Protein AF-A0A1H9ZW75-F1 (afdb_monomer_lite)

Sequence (229 aa):
MQEKAILYRRLIMRKKVENCYFLKGRDGLILEAILLGLLVGKMRGGKLKRLTPSVLRFSWIIFFAFALQIGISIMNFLGHPFFIQHRMMAYVVSYVLLFLSLFLNMDFKCMWFIMVGAIANFAAIMLNGGSMPVDLMVLENLGFENMLNSIQQGALPHYIPLEEAGAYTRYLGKSLSMPDIYPLKQIFSIGDLFISAGIFFLIQNMMIPSVYNRTSKIIRFDHKAKVFK

Structure (mmCIF, N/CA/C/O backbone):
data_AF-A0A1H9ZW75-F1
#
_entry.id   AF-A0A1H9ZW75-F1
#
loop_
_atom_site.group_PDB
_atom_site.id
_atom_site.type_symbol
_atom_site.label_atom_id
_atom_site.label_alt_id
_atom_site.label_comp_id
_atom_site.label_asym_id
_atom_site.label_entity_id
_atom_site.label_seq_id
_atom_site.pdbx_PDB_ins_code
_atom_site.Cartn_x
_atom_site.Cartn_y
_atom_site.Cartn_z
_atom_site.occupancy
_atom_site.B_iso_or_equiv
_atom_site.auth_seq_id
_atom_site.auth_comp_id
_atom_site.auth_asym_id
_atom_site.auth_atom_id
_atom_site.pdbx_PDB_model_num
ATOM 1 N N . MET A 1 1 ? 4.493 30.510 -31.481 1.00 52.91 1 MET A N 1
ATOM 2 C CA . MET A 1 1 ? 4.324 30.506 -30.003 1.00 52.91 1 MET A CA 1
ATOM 3 C C . MET A 1 1 ? 3.122 29.684 -29.524 1.00 52.91 1 MET A C 1
ATOM 5 O O . MET A 1 1 ? 3.266 28.985 -28.529 1.00 52.91 1 MET A O 1
ATOM 9 N N . GLN A 1 2 ? 1.977 29.697 -30.221 1.00 52.94 2 GLN A N 1
ATOM 10 C CA . GLN A 1 2 ? 0.789 28.912 -29.839 1.00 52.94 2 GLN A CA 1
ATOM 11 C C . GLN A 1 2 ? 1.005 27.385 -29.857 1.00 52.94 2 GLN A C 1
ATOM 13 O O . GLN A 1 2 ? 0.561 26.711 -28.934 1.00 52.94 2 GLN A O 1
ATOM 18 N N . GLU A 1 3 ? 1.759 26.833 -30.814 1.00 57.72 3 GLU A N 1
ATOM 19 C CA . GLU A 1 3 ? 2.057 25.387 -30.863 1.00 57.72 3 GLU A CA 1
ATOM 20 C C . GLU A 1 3 ? 2.825 24.872 -29.643 1.00 57.72 3 GLU A C 1
ATOM 22 O O . GLU A 1 3 ? 2.461 23.845 -29.074 1.00 57.72 3 GLU A O 1
ATOM 27 N N . LYS A 1 4 ? 3.843 25.609 -29.177 1.00 51.72 4 LYS A N 1
ATOM 28 C CA . LYS A 1 4 ? 4.585 25.239 -27.963 1.00 51.72 4 LYS A CA 1
ATOM 29 C C . LYS A 1 4 ? 3.692 25.301 -26.724 1.00 51.72 4 LYS A C 1
ATOM 31 O O . LYS A 1 4 ? 3.802 24.423 -25.881 1.00 51.72 4 LYS A O 1
ATOM 36 N N . ALA A 1 5 ? 2.768 26.260 -26.636 1.00 56.12 5 ALA A N 1
ATOM 37 C CA . ALA A 1 5 ? 1.808 26.357 -25.532 1.00 56.12 5 ALA A CA 1
ATOM 38 C C . ALA A 1 5 ? 0.748 25.236 -25.557 1.00 56.12 5 ALA A C 1
ATOM 40 O O . ALA A 1 5 ? 0.350 24.741 -24.501 1.00 56.12 5 ALA A O 1
ATOM 41 N N . ILE A 1 6 ? 0.326 24.793 -26.746 1.00 58.84 6 ILE A N 1
ATOM 42 C CA . ILE A 1 6 ? -0.575 23.645 -26.935 1.00 58.84 6 ILE A CA 1
ATOM 43 C C . ILE A 1 6 ? 0.146 22.336 -26.594 1.00 58.84 6 ILE A C 1
ATOM 45 O O . ILE A 1 6 ? -0.428 21.495 -25.903 1.00 58.84 6 ILE A O 1
ATOM 49 N N . LEU A 1 7 ? 1.408 22.179 -27.003 1.00 57.81 7 LEU A N 1
ATOM 50 C CA . LEU A 1 7 ? 2.251 21.040 -26.635 1.00 57.81 7 LEU A CA 1
ATOM 51 C C . LEU A 1 7 ? 2.495 21.001 -25.121 1.00 57.81 7 LEU A C 1
ATOM 53 O O . LEU A 1 7 ? 2.350 19.950 -24.505 1.00 57.81 7 LEU A O 1
ATOM 57 N N . TYR A 1 8 ? 2.765 22.152 -24.500 1.00 51.28 8 TYR A N 1
ATOM 58 C CA . TYR A 1 8 ? 2.934 22.265 -23.051 1.00 51.28 8 TYR A CA 1
ATOM 59 C C . TYR A 1 8 ? 1.632 21.952 -22.301 1.00 51.28 8 TYR A C 1
ATOM 61 O O . TYR A 1 8 ? 1.650 21.210 -21.324 1.00 51.28 8 TYR A O 1
ATOM 69 N N . ARG A 1 9 ? 0.474 22.425 -22.788 1.00 49.62 9 ARG A N 1
ATOM 70 C CA . ARG A 1 9 ? -0.840 22.040 -22.243 1.00 49.62 9 ARG A CA 1
ATOM 71 C C . ARG A 1 9 ? -1.142 20.555 -22.435 1.00 49.62 9 ARG A C 1
ATOM 73 O O . ARG A 1 9 ? -1.698 19.960 -21.520 1.00 49.62 9 ARG A O 1
ATOM 80 N N . ARG A 1 10 ? -0.758 19.940 -23.560 1.00 53.16 10 ARG A N 1
ATOM 81 C CA . ARG A 1 10 ? -0.886 18.485 -23.770 1.00 53.16 10 ARG A CA 1
ATOM 82 C C . ARG A 1 10 ? 0.034 17.691 -22.853 1.00 53.16 10 ARG A C 1
ATOM 84 O O . ARG A 1 10 ? -0.417 16.689 -22.324 1.00 53.16 10 ARG A O 1
ATOM 91 N N . LEU A 1 11 ? 1.265 18.143 -22.614 1.00 51.94 11 LEU A N 1
ATOM 92 C CA . LEU A 1 11 ? 2.203 17.521 -21.671 1.00 51.94 11 LEU A CA 1
ATOM 93 C C . LEU A 1 11 ? 1.724 17.653 -20.220 1.00 51.94 11 LEU A C 1
ATOM 95 O O . LEU A 1 11 ? 1.807 16.697 -19.456 1.00 51.94 11 LEU A O 1
ATOM 99 N N . ILE A 1 12 ? 1.159 18.806 -19.850 1.00 49.50 12 ILE A N 1
ATOM 100 C CA . ILE A 1 12 ? 0.562 19.025 -18.527 1.00 49.50 12 ILE A CA 1
ATOM 101 C C . ILE A 1 12 ? -0.721 18.201 -18.361 1.00 49.50 12 ILE A C 1
ATOM 103 O O . ILE A 1 12 ? -0.917 17.621 -17.301 1.00 49.50 12 ILE A O 1
ATOM 107 N N . MET A 1 13 ? -1.577 18.102 -19.385 1.00 43.47 13 MET A N 1
ATOM 108 C CA . MET A 1 13 ? -2.780 17.257 -19.357 1.00 43.47 13 MET A CA 1
ATOM 109 C C . MET A 1 13 ? -2.441 15.759 -19.386 1.00 43.47 13 MET A C 1
ATOM 111 O O . MET A 1 13 ? -3.092 15.007 -18.668 1.00 43.47 13 MET A O 1
ATOM 115 N N . ARG A 1 14 ? -1.390 15.331 -20.109 1.00 45.72 14 ARG A N 1
ATOM 116 C CA . ARG A 1 14 ? -0.812 13.976 -20.009 1.00 45.72 14 ARG A CA 1
ATOM 117 C C . ARG A 1 14 ? -0.379 13.691 -18.575 1.00 45.72 14 ARG A C 1
ATOM 119 O O . ARG A 1 14 ? -0.920 12.771 -17.983 1.00 45.72 14 ARG A O 1
ATOM 126 N N . LYS A 1 15 ? 0.420 14.572 -17.960 1.00 42.22 15 LYS A N 1
ATOM 127 C CA . LYS A 1 15 ? 0.797 14.473 -16.537 1.00 42.22 15 LYS A CA 1
ATOM 128 C C . LYS A 1 15 ? -0.402 14.462 -15.579 1.00 42.22 15 LYS A C 1
ATOM 130 O O . LYS A 1 15 ? -0.385 13.763 -14.571 1.00 42.22 15 LYS A O 1
ATOM 135 N N . LYS A 1 16 ? -1.465 15.222 -15.872 1.00 36.03 16 LYS A N 1
ATOM 136 C CA . LYS A 1 16 ? -2.670 15.303 -15.023 1.00 36.03 16 LYS A CA 1
ATOM 137 C C . LYS A 1 16 ? -3.552 14.055 -15.111 1.00 36.03 16 LYS A C 1
ATOM 139 O O . LYS A 1 16 ? -4.202 13.716 -14.128 1.00 36.03 16 LYS A O 1
ATOM 144 N N . VAL A 1 17 ? -3.573 13.386 -16.263 1.00 45.06 17 VAL A N 1
ATOM 145 C CA . VAL A 1 17 ? -4.288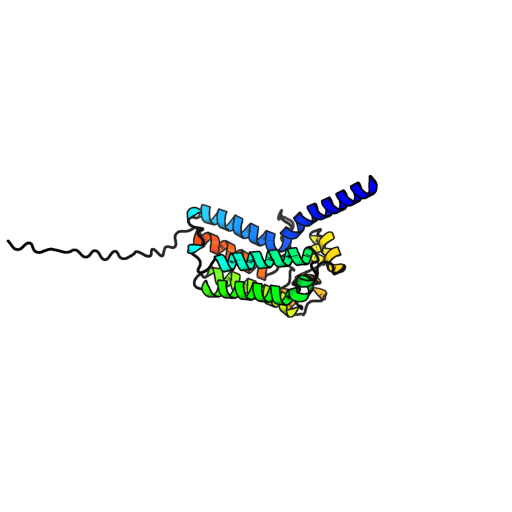 12.118 -16.473 1.00 45.06 17 VAL A CA 1
ATOM 146 C C . VAL A 1 17 ? -3.430 10.929 -16.013 1.00 45.06 17 VAL A C 1
ATOM 148 O O . VAL A 1 17 ? -3.959 10.008 -15.400 1.00 45.06 17 VAL A O 1
ATOM 151 N N . GLU A 1 18 ? -2.105 10.996 -16.170 1.00 46.00 18 GLU A N 1
ATOM 152 C CA . GLU A 1 18 ? -1.117 10.071 -15.584 1.00 46.00 18 GLU A CA 1
ATOM 153 C C . GLU A 1 18 ? -1.199 10.038 -14.045 1.00 46.00 18 GLU A C 1
ATOM 155 O O . GLU A 1 18 ? -1.140 8.962 -13.448 1.00 46.00 18 GLU A O 1
ATOM 160 N N . ASN A 1 19 ? -1.482 11.181 -13.403 1.00 40.50 19 ASN A N 1
ATOM 161 C CA . ASN A 1 19 ? -1.769 11.271 -11.963 1.00 40.50 19 ASN A CA 1
ATOM 162 C C . ASN A 1 19 ? -2.980 10.430 -11.508 1.00 40.50 19 ASN A C 1
ATOM 164 O O . ASN A 1 19 ? -3.081 10.109 -10.327 1.00 40.50 19 ASN A O 1
ATOM 168 N N . CYS A 1 20 ? -3.900 10.065 -12.409 1.00 37.78 20 CYS A N 1
ATOM 169 C CA . CYS A 1 20 ? -5.059 9.234 -12.070 1.00 37.78 20 CYS A CA 1
ATOM 170 C C . CYS A 1 20 ? -4.725 7.728 -12.080 1.00 37.78 20 CYS A C 1
ATOM 172 O O . CYS A 1 20 ? -5.382 6.942 -11.399 1.00 37.78 20 CYS A O 1
ATOM 174 N N . TYR A 1 21 ? -3.675 7.328 -12.805 1.00 46.34 21 TYR A N 1
ATOM 175 C CA . TYR A 1 21 ? -3.243 5.931 -12.932 1.00 46.34 21 TYR A CA 1
ATOM 176 C C . TYR A 1 21 ? -2.207 5.524 -11.885 1.00 46.34 21 TYR A C 1
ATOM 178 O O . TYR A 1 21 ? -2.185 4.370 -11.462 1.00 46.34 21 TYR A O 1
ATOM 186 N N . PHE A 1 22 ? -1.411 6.483 -11.403 1.00 40.78 22 PHE A N 1
ATOM 187 C CA . PHE A 1 22 ? -0.447 6.271 -10.321 1.00 40.78 22 PHE A CA 1
ATOM 188 C C . PHE A 1 22 ? -1.105 5.745 -9.029 1.00 40.78 22 PHE A C 1
ATOM 190 O O . PHE A 1 22 ? -0.483 5.005 -8.279 1.00 40.78 22 PHE A 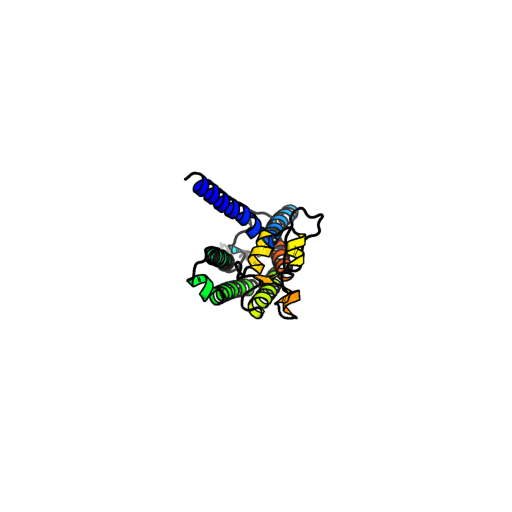O 1
ATOM 197 N N . LEU A 1 23 ? -2.395 6.037 -8.823 1.00 44.88 23 LEU A N 1
ATOM 198 C CA . LEU A 1 23 ? -3.173 5.630 -7.647 1.00 44.88 23 LEU A CA 1
ATOM 199 C C . LEU A 1 23 ? -3.833 4.239 -7.756 1.00 44.88 23 LEU A C 1
ATOM 201 O O . LEU A 1 23 ? -4.515 3.824 -6.821 1.00 44.88 23 LEU A O 1
ATOM 205 N N . LYS A 1 24 ? -3.699 3.515 -8.879 1.00 54.22 24 LYS A N 1
ATOM 206 C CA . LYS A 1 24 ? -4.640 2.425 -9.227 1.00 54.22 24 LYS A CA 1
ATOM 207 C C . LYS A 1 24 ? -4.086 0.994 -9.209 1.00 54.22 24 LYS A C 1
ATOM 209 O O . LYS A 1 24 ? -4.745 0.072 -9.675 1.00 54.22 24 LYS A O 1
ATOM 214 N N . GLY A 1 25 ? -2.886 0.799 -8.665 1.00 58.38 25 GLY A N 1
ATOM 215 C CA . GLY A 1 25 ? -2.337 -0.535 -8.388 1.00 58.38 25 GLY A CA 1
ATOM 216 C C . GLY A 1 25 ? -2.530 -0.938 -6.924 1.00 58.38 25 GLY A C 1
ATOM 217 O O . GLY A 1 25 ? -3.592 -1.391 -6.517 1.00 58.38 25 GLY A O 1
ATOM 218 N N . ARG A 1 26 ? -1.487 -0.715 -6.114 1.00 62.84 26 ARG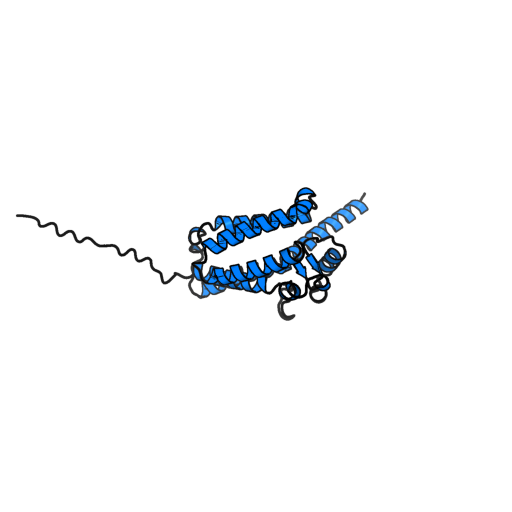 A N 1
ATOM 219 C CA . ARG A 1 26 ? -1.468 -1.005 -4.666 1.00 62.84 26 ARG A CA 1
ATOM 220 C C . ARG A 1 26 ? -2.372 -0.060 -3.866 1.00 62.84 26 ARG A C 1
ATOM 222 O O . ARG A 1 26 ? -3.053 -0.484 -2.936 1.00 62.84 26 ARG A O 1
ATOM 229 N N . ASP A 1 27 ? -2.367 1.220 -4.224 1.00 71.62 27 ASP A N 1
ATOM 230 C CA . ASP A 1 27 ? -3.008 2.260 -3.417 1.00 71.62 27 ASP A CA 1
ATOM 231 C C . ASP A 1 27 ? -4.540 2.173 -3.489 1.00 71.62 27 ASP A C 1
ATOM 233 O O . ASP A 1 27 ? -5.212 2.396 -2.484 1.00 71.62 27 ASP A O 1
ATOM 237 N N . GLY A 1 28 ? -5.086 1.745 -4.633 1.00 77.62 28 GLY A N 1
ATOM 238 C CA . GLY A 1 28 ? -6.516 1.487 -4.819 1.00 77.62 28 GLY A CA 1
ATOM 239 C C . GLY A 1 28 ? -7.053 0.427 -3.857 1.00 77.62 28 GLY A C 1
ATOM 240 O O . GLY A 1 28 ? -7.997 0.698 -3.116 1.00 77.62 28 GLY A O 1
ATOM 241 N N . LEU A 1 29 ? -6.395 -0.735 -3.779 1.00 84.06 29 LEU A N 1
ATOM 242 C CA . LEU A 1 29 ? -6.829 -1.841 -2.917 1.00 84.06 29 LEU A CA 1
ATOM 243 C C . LEU A 1 29 ? -6.789 -1.472 -1.425 1.00 84.06 29 LEU A C 1
ATOM 245 O O . LEU A 1 29 ? -7.700 -1.807 -0.665 1.00 84.06 29 LEU A O 1
ATOM 249 N N . ILE A 1 30 ? -5.757 -0.736 -1.002 1.00 86.25 30 ILE A N 1
ATOM 250 C CA . ILE A 1 30 ? -5.643 -0.253 0.379 1.00 86.25 30 ILE A CA 1
ATOM 251 C C . ILE A 1 30 ? -6.763 0.749 0.690 1.00 86.25 30 ILE A C 1
ATOM 253 O O . ILE A 1 30 ? -7.380 0.664 1.754 1.00 86.25 30 ILE A O 1
ATOM 257 N N . LEU A 1 31 ? -7.059 1.679 -0.223 1.00 86.69 31 LEU A N 1
ATOM 258 C CA . LEU A 1 31 ? -8.161 2.630 -0.060 1.00 86.69 31 LEU A CA 1
ATOM 259 C C . LEU A 1 31 ? -9.516 1.917 0.023 1.00 86.69 31 LEU A C 1
ATOM 261 O O . LEU A 1 31 ? -10.319 2.240 0.899 1.00 86.69 31 LEU A O 1
ATOM 265 N N . GLU A 1 32 ? -9.751 0.915 -0.825 1.00 88.25 32 GLU A N 1
ATOM 266 C CA . GLU A 1 32 ? -10.954 0.079 -0.774 1.00 88.25 32 GLU A CA 1
ATOM 267 C C . GLU A 1 32 ? -11.078 -0.640 0.572 1.00 88.25 32 GLU A C 1
ATOM 269 O O . GLU A 1 32 ? -12.129 -0.577 1.210 1.00 88.25 32 GLU A O 1
ATOM 274 N N . ALA A 1 33 ? -9.997 -1.247 1.065 1.00 89.81 33 ALA A N 1
ATOM 275 C CA . ALA A 1 33 ? -9.981 -1.893 2.372 1.00 89.81 33 ALA A CA 1
ATOM 276 C C . ALA A 1 33 ? -10.277 -0.917 3.519 1.00 89.81 33 ALA A C 1
ATOM 278 O O . ALA A 1 33 ? -10.990 -1.276 4.462 1.00 89.81 33 ALA A O 1
ATOM 279 N N . ILE A 1 34 ? -9.777 0.321 3.434 1.00 90.25 34 ILE A N 1
ATOM 280 C CA . ILE A 1 34 ? -10.083 1.371 4.409 1.00 90.25 34 ILE A CA 1
ATOM 281 C C . ILE A 1 34 ? -11.577 1.707 4.375 1.00 90.25 34 ILE A C 1
ATOM 283 O O . ILE A 1 34 ? -12.235 1.686 5.418 1.00 90.25 34 ILE A O 1
ATOM 287 N N . LEU A 1 35 ? -12.132 1.976 3.191 1.00 91.38 35 LEU A N 1
ATOM 288 C CA . LEU A 1 35 ? -13.541 2.340 3.021 1.00 91.38 35 LEU A CA 1
ATOM 289 C C . LEU A 1 35 ? -14.483 1.217 3.469 1.00 91.38 35 LEU A C 1
ATOM 291 O O . LEU A 1 35 ? -15.412 1.461 4.243 1.00 91.38 35 LEU A O 1
ATOM 295 N N . LEU A 1 36 ? -14.214 -0.020 3.046 1.00 92.12 36 LEU A N 1
ATOM 296 C CA . LEU A 1 36 ? -14.982 -1.196 3.448 1.00 92.12 36 LEU A CA 1
ATOM 297 C C . LEU A 1 36 ? -14.854 -1.455 4.951 1.00 92.12 36 LEU A C 1
ATOM 299 O O . LEU A 1 36 ? -15.850 -1.751 5.610 1.00 92.12 36 LEU A O 1
ATOM 303 N N . GLY A 1 37 ? -13.657 -1.295 5.518 1.00 90.56 37 GLY A N 1
ATOM 304 C CA . GLY A 1 37 ? -13.418 -1.458 6.950 1.00 90.56 37 GLY A CA 1
ATOM 305 C C . GLY A 1 37 ? -14.221 -0.458 7.778 1.00 90.56 37 GLY A C 1
ATOM 306 O O . GLY A 1 37 ? -14.830 -0.837 8.780 1.00 90.56 37 GLY A O 1
ATOM 307 N N . LEU A 1 38 ? -14.291 0.798 7.328 1.00 90.94 38 LEU A N 1
ATOM 308 C CA . LEU A 1 38 ? -15.104 1.843 7.953 1.00 90.94 38 LEU A CA 1
ATOM 309 C C . LEU A 1 38 ? -16.604 1.548 7.840 1.00 90.94 38 LEU A C 1
ATOM 311 O O . LEU A 1 38 ? -17.330 1.690 8.828 1.00 90.94 38 LEU A O 1
ATOM 315 N N . LEU A 1 39 ? -17.071 1.122 6.662 1.00 92.31 39 LEU A N 1
ATOM 316 C CA . LEU A 1 39 ? -18.477 0.797 6.416 1.00 92.31 39 LEU A CA 1
ATOM 317 C C . LEU A 1 39 ? -18.928 -0.376 7.293 1.00 92.31 39 LEU A C 1
ATOM 319 O O . LEU A 1 39 ? -19.870 -0.244 8.075 1.00 92.31 39 LEU A O 1
ATOM 323 N N . VAL A 1 40 ? -18.208 -1.497 7.223 1.00 91.62 40 VAL A N 1
ATOM 324 C CA . VAL A 1 40 ? -18.507 -2.708 7.996 1.00 91.62 40 VAL A CA 1
ATOM 325 C C . VAL A 1 40 ? -18.331 -2.449 9.492 1.00 91.62 40 VAL A C 1
ATOM 327 O O . VAL A 1 40 ? -19.171 -2.859 10.291 1.00 91.62 40 VAL A O 1
ATOM 330 N N . GLY A 1 41 ? -17.292 -1.712 9.892 1.00 88.19 41 GLY A N 1
ATOM 331 C CA . GLY A 1 41 ? -17.076 -1.315 11.282 1.00 88.19 41 GLY A CA 1
ATOM 332 C C . GLY A 1 41 ? -18.231 -0.482 11.838 1.00 88.19 41 GLY A C 1
ATOM 333 O O . GLY A 1 41 ? -18.662 -0.707 12.970 1.00 88.19 41 GLY A O 1
ATOM 334 N N . LYS A 1 42 ? -18.791 0.432 11.035 1.00 88.44 42 LYS A N 1
ATOM 335 C CA . LYS A 1 42 ? -19.977 1.220 11.401 1.00 88.44 42 LYS A CA 1
ATOM 336 C C . LYS A 1 42 ? -21.235 0.351 11.480 1.00 88.44 42 LYS A C 1
ATOM 338 O O . LYS A 1 42 ? -21.987 0.487 12.441 1.00 88.44 42 LYS A O 1
ATOM 343 N N . MET A 1 43 ? -21.438 -0.567 10.532 1.00 90.25 43 MET A N 1
ATOM 344 C CA . MET A 1 43 ? -22.557 -1.525 10.556 1.00 90.25 43 MET A CA 1
ATOM 345 C C . MET A 1 43 ? -22.512 -2.443 11.784 1.00 90.25 43 MET A C 1
ATOM 347 O O . MET A 1 43 ? -23.550 -2.767 12.349 1.00 90.25 43 MET A O 1
ATOM 351 N N . ARG A 1 44 ? -21.313 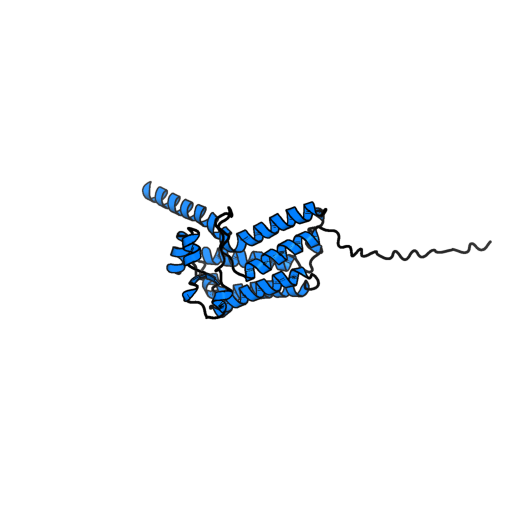-2.801 12.256 1.00 87.19 44 ARG A N 1
ATOM 352 C CA . ARG A 1 44 ? -21.091 -3.579 13.488 1.00 87.19 44 ARG A CA 1
ATOM 353 C C . ARG A 1 44 ? -21.241 -2.759 14.782 1.00 87.19 44 ARG A C 1
ATOM 355 O O . ARG A 1 44 ? -20.889 -3.242 15.854 1.00 87.19 44 ARG A O 1
ATOM 362 N N . GLY A 1 45 ? -21.727 -1.518 14.708 1.00 83.75 45 GLY A N 1
ATOM 363 C CA . GLY A 1 45 ? -21.930 -0.643 15.871 1.00 83.75 45 GLY A CA 1
ATOM 364 C C . GLY A 1 45 ? -20.662 0.063 16.372 1.00 83.75 45 GLY A C 1
ATOM 365 O O . GLY A 1 45 ? -20.640 0.606 17.481 1.00 83.75 45 GLY A O 1
ATOM 366 N N . GLY A 1 46 ? -19.590 0.065 15.578 1.00 84.94 46 GLY A N 1
ATOM 367 C CA . GLY A 1 46 ? -18.352 0.762 15.893 1.00 84.94 46 GLY A CA 1
ATOM 368 C C . GLY A 1 46 ? -18.475 2.288 15.795 1.00 84.94 46 GLY A C 1
ATOM 369 O O . GLY A 1 46 ? -19.290 2.828 15.046 1.00 84.94 46 GLY A O 1
ATOM 370 N N . LYS A 1 47 ? -17.649 3.016 16.557 1.00 84.31 47 LYS A N 1
ATOM 371 C CA . LYS A 1 47 ? -17.670 4.492 16.604 1.00 84.31 47 LYS A CA 1
ATOM 372 C C . LYS A 1 47 ? -16.411 5.073 15.963 1.00 84.31 47 LYS A C 1
ATOM 374 O O . LYS A 1 47 ? -15.314 4.781 16.426 1.00 84.31 47 LYS A O 1
ATOM 379 N N . LEU A 1 48 ? -16.560 5.985 14.993 1.00 81.19 48 LEU A N 1
ATOM 380 C CA . LEU A 1 48 ? -15.416 6.646 14.334 1.00 81.19 48 LEU A CA 1
ATOM 381 C C . LEU A 1 48 ? -14.524 7.414 15.320 1.00 81.19 48 LEU A C 1
ATOM 383 O O . LEU A 1 48 ? -13.313 7.448 15.149 1.00 81.19 48 LEU A O 1
ATOM 387 N N . LYS A 1 49 ? -15.101 7.961 16.399 1.00 80.31 49 LYS A N 1
ATOM 388 C CA . LYS A 1 49 ? -14.349 8.658 17.460 1.00 80.31 49 LYS A CA 1
ATOM 389 C C . LYS A 1 49 ? -13.276 7.785 18.135 1.00 80.31 49 LYS A C 1
ATOM 391 O O . LYS A 1 49 ? -12.424 8.327 18.824 1.00 80.31 49 LYS A O 1
ATOM 396 N N . ARG A 1 50 ? -13.329 6.456 17.969 1.00 79.19 50 ARG A N 1
ATOM 397 C CA . ARG A 1 50 ? -12.363 5.496 18.530 1.00 79.19 50 ARG A CA 1
ATOM 398 C C . ARG A 1 50 ? -11.204 5.159 17.601 1.00 79.19 50 ARG A C 1
ATOM 400 O O . ARG A 1 50 ? -10.273 4.490 18.035 1.00 79.19 50 ARG A O 1
ATOM 407 N N . LEU A 1 51 ? -11.225 5.641 16.358 1.00 77.06 51 LEU A N 1
ATOM 408 C CA . LEU A 1 51 ? -10.089 5.568 15.437 1.00 77.06 51 LEU A CA 1
ATOM 409 C C . LEU A 1 51 ? -9.013 6.575 15.858 1.00 77.06 51 LEU A C 1
ATOM 411 O O . LEU A 1 51 ? -8.650 7.485 15.119 1.00 77.06 51 LEU A O 1
ATOM 415 N N . THR A 1 52 ? -8.550 6.461 17.096 1.00 74.00 52 THR A N 1
ATOM 416 C CA . THR A 1 52 ? -7.511 7.318 17.642 1.00 74.00 52 THR A CA 1
ATOM 417 C C . THR A 1 52 ? -6.171 6.607 17.468 1.00 74.00 52 THR A C 1
ATOM 419 O O . THR A 1 52 ? -6.063 5.428 17.819 1.00 74.00 52 THR A O 1
ATOM 422 N N . PRO A 1 53 ? -5.126 7.300 16.977 1.00 65.81 53 PRO A N 1
ATOM 423 C CA . PRO A 1 53 ? -3.792 6.719 16.845 1.00 65.81 53 PRO A CA 1
ATOM 424 C C . PRO A 1 53 ? -3.267 6.116 18.156 1.00 65.81 53 PRO A C 1
ATOM 426 O O . PRO A 1 53 ? -2.559 5.116 18.122 1.00 65.81 53 PRO A O 1
ATOM 429 N N . SER A 1 54 ? -3.679 6.652 19.310 1.00 61.94 54 SER A N 1
ATOM 430 C CA . SER A 1 54 ? -3.254 6.220 20.650 1.00 61.94 54 SER A CA 1
ATOM 431 C C . SER A 1 54 ? -3.527 4.751 20.993 1.00 61.94 54 SER A C 1
ATOM 433 O O . SER A 1 54 ? -2.939 4.244 21.946 1.00 61.94 54 SER A O 1
ATOM 435 N N . VAL A 1 55 ? -4.394 4.059 20.246 1.00 70.62 55 VAL A N 1
ATOM 436 C CA . VAL A 1 55 ? -4.644 2.617 20.427 1.00 70.62 55 VAL A CA 1
ATOM 437 C C . VAL A 1 55 ? -3.444 1.778 19.974 1.00 70.62 55 VAL A C 1
ATOM 439 O O . VAL A 1 55 ? -3.173 0.724 20.547 1.00 70.62 55 VAL A O 1
ATOM 442 N N . LEU A 1 56 ? -2.716 2.249 18.962 1.00 74.50 56 LEU A N 1
ATOM 443 C CA . LEU A 1 56 ? -1.534 1.593 18.420 1.00 74.50 56 LEU A CA 1
ATOM 444 C C . LEU A 1 56 ? -0.273 2.213 19.021 1.00 74.50 56 LEU A C 1
ATOM 446 O O . LEU A 1 56 ? -0.116 3.437 19.060 1.00 74.50 56 LEU A O 1
ATOM 450 N N . ARG A 1 57 ? 0.659 1.369 19.463 1.00 74.50 57 ARG A N 1
ATOM 451 C CA . ARG A 1 57 ? 1.948 1.826 19.984 1.00 74.50 57 ARG A CA 1
ATOM 452 C C . ARG A 1 57 ? 2.742 2.457 18.846 1.00 74.50 57 ARG A C 1
ATOM 454 O O . ARG A 1 57 ? 2.981 1.812 17.829 1.00 74.50 57 ARG A O 1
ATOM 461 N N . PHE A 1 58 ? 3.156 3.711 19.028 1.00 77.38 58 PHE A N 1
ATOM 462 C CA . PHE A 1 58 ? 3.955 4.456 18.049 1.00 77.38 58 PHE A CA 1
ATOM 463 C C . PHE A 1 58 ? 3.350 4.492 16.634 1.00 77.38 58 PHE A C 1
ATOM 465 O O . PHE A 1 58 ? 4.074 4.437 15.644 1.00 77.38 58 PHE A O 1
ATOM 472 N N . SER A 1 59 ? 2.028 4.615 16.502 1.00 77.00 59 SER A N 1
ATOM 473 C CA . SER A 1 59 ? 1.356 4.669 15.189 1.00 77.00 59 SER A CA 1
ATOM 474 C C . SER A 1 59 ? 1.813 5.822 14.295 1.00 77.00 59 SER A C 1
ATOM 476 O O . SER A 1 59 ? 1.717 5.709 13.076 1.00 77.00 59 SER A O 1
ATOM 478 N N . TRP A 1 60 ? 2.383 6.890 14.859 1.00 80.31 60 TRP A N 1
ATOM 479 C CA . TRP A 1 60 ? 3.043 7.939 14.078 1.00 80.31 60 TRP A CA 1
ATOM 480 C C . TRP A 1 60 ? 4.203 7.401 13.224 1.00 80.31 60 TRP A C 1
ATOM 482 O O . TRP A 1 60 ? 4.414 7.914 12.132 1.00 80.31 60 TRP A O 1
ATOM 492 N N . ILE A 1 61 ? 4.893 6.333 13.653 1.00 82.50 61 ILE A N 1
ATOM 493 C CA . ILE A 1 61 ? 5.953 5.672 12.874 1.00 82.50 61 ILE A CA 1
ATOM 494 C C . ILE A 1 61 ? 5.365 4.971 11.646 1.00 82.50 61 ILE A C 1
ATOM 496 O O . ILE A 1 61 ? 5.971 5.034 10.582 1.00 82.50 61 ILE A O 1
ATOM 500 N N . ILE A 1 62 ? 4.174 4.361 11.749 1.00 81.69 62 ILE A N 1
ATOM 501 C CA . ILE A 1 62 ? 3.483 3.758 10.593 1.00 81.69 62 ILE A CA 1
ATOM 502 C C . ILE A 1 62 ? 3.190 4.842 9.558 1.00 81.69 62 ILE A C 1
ATOM 504 O O . ILE A 1 62 ? 3.590 4.720 8.401 1.00 81.69 62 ILE A O 1
ATOM 508 N N . PHE A 1 63 ? 2.532 5.927 9.978 1.00 83.00 63 PHE A N 1
ATOM 509 C CA . PHE A 1 63 ? 2.213 7.040 9.083 1.00 83.00 63 PHE A CA 1
ATOM 510 C C . PHE A 1 63 ? 3.472 7.669 8.489 1.00 83.00 63 PHE A C 1
ATOM 512 O O . PHE A 1 63 ? 3.496 7.974 7.301 1.00 83.00 63 PHE A O 1
ATOM 519 N N . PHE A 1 64 ? 4.532 7.802 9.287 1.00 84.12 64 PHE A N 1
ATOM 520 C CA . PHE A 1 64 ? 5.817 8.304 8.826 1.00 84.12 64 PHE A CA 1
ATOM 521 C C . PHE A 1 64 ? 6.460 7.372 7.793 1.00 84.12 64 PHE A C 1
ATOM 523 O O . PHE A 1 64 ? 6.882 7.848 6.747 1.00 84.12 64 PHE A O 1
ATOM 530 N N . ALA A 1 65 ? 6.473 6.055 8.017 1.00 83.19 65 ALA A N 1
ATOM 531 C CA . ALA A 1 65 ? 7.012 5.079 7.069 1.00 83.19 65 ALA A CA 1
ATOM 532 C C . ALA A 1 65 ? 6.257 5.101 5.729 1.00 83.19 65 ALA A C 1
ATOM 534 O O . ALA A 1 65 ? 6.883 5.087 4.668 1.00 83.19 65 ALA A O 1
ATOM 535 N N . PHE A 1 66 ? 4.924 5.205 5.763 1.00 81.00 66 PHE A N 1
ATOM 536 C CA . PHE A 1 66 ? 4.108 5.367 4.555 1.00 81.00 66 PHE A CA 1
ATOM 537 C C . PHE A 1 66 ? 4.362 6.705 3.852 1.00 81.00 66 PHE A C 1
ATOM 539 O O . PHE A 1 66 ? 4.543 6.726 2.636 1.00 81.00 66 PHE A O 1
ATOM 546 N N . ALA A 1 67 ? 4.423 7.812 4.596 1.00 82.88 67 ALA A N 1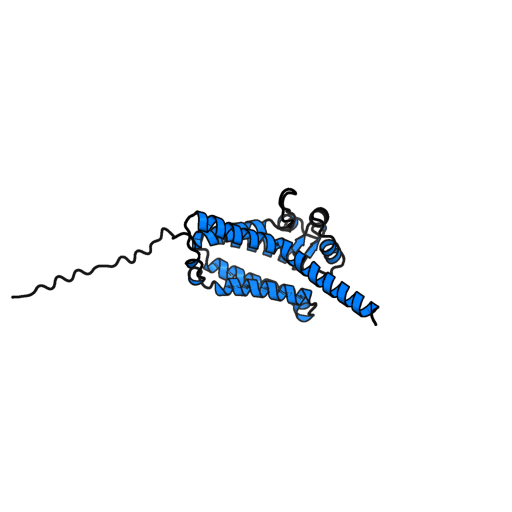
ATOM 547 C CA . ALA A 1 67 ? 4.743 9.123 4.037 1.00 82.88 67 ALA A CA 1
ATOM 548 C C . ALA A 1 67 ? 6.130 9.131 3.378 1.00 82.88 67 ALA A C 1
ATOM 550 O O . ALA A 1 67 ? 6.302 9.705 2.305 1.00 82.88 67 ALA A O 1
ATOM 551 N N . LEU A 1 68 ? 7.098 8.436 3.980 1.00 83.69 68 LEU A N 1
ATOM 552 C CA . LEU A 1 68 ? 8.444 8.260 3.447 1.00 83.69 68 LEU A CA 1
ATOM 553 C C . LEU A 1 68 ? 8.410 7.446 2.139 1.00 83.69 68 LEU A C 1
ATOM 555 O O . LEU A 1 68 ? 9.002 7.879 1.154 1.00 83.69 68 LEU A O 1
ATOM 559 N N . GLN A 1 69 ? 7.656 6.339 2.072 1.00 80.38 69 GLN A N 1
ATOM 560 C CA . GLN A 1 69 ? 7.472 5.568 0.827 1.00 80.38 69 GLN A CA 1
ATOM 561 C C . GLN A 1 69 ? 6.865 6.416 -0.300 1.00 80.38 69 GLN A C 1
ATOM 563 O O . GLN A 1 69 ? 7.388 6.419 -1.415 1.00 80.38 69 GLN A O 1
ATOM 568 N N . ILE A 1 70 ? 5.797 7.167 -0.010 1.00 77.81 70 ILE A N 1
ATOM 569 C CA . ILE A 1 70 ? 5.151 8.057 -0.987 1.00 77.81 70 ILE A CA 1
ATOM 570 C C . ILE A 1 70 ? 6.130 9.150 -1.431 1.00 77.81 70 ILE A C 1
ATOM 572 O O . ILE A 1 70 ? 6.282 9.393 -2.627 1.00 77.81 70 ILE A O 1
ATOM 576 N N . GLY A 1 71 ? 6.843 9.768 -0.486 1.00 79.38 71 GLY A N 1
ATOM 577 C CA . GLY A 1 71 ? 7.846 10.795 -0.759 1.00 79.38 71 GLY A CA 1
ATOM 578 C C . GLY A 1 71 ? 8.973 10.293 -1.662 1.00 79.38 71 GLY A C 1
ATOM 579 O O . GLY A 1 71 ? 9.283 10.942 -2.658 1.00 79.38 71 GLY A O 1
ATOM 580 N N . ILE A 1 72 ? 9.535 9.110 -1.380 1.00 76.75 72 ILE A N 1
ATOM 581 C CA . ILE A 1 72 ? 10.540 8.465 -2.242 1.00 76.75 72 ILE A CA 1
ATOM 582 C C . ILE A 1 72 ? 9.972 8.246 -3.644 1.00 76.75 72 ILE A C 1
ATOM 584 O O . ILE A 1 72 ? 10.630 8.577 -4.629 1.00 76.75 72 ILE A O 1
ATOM 588 N N . SER A 1 73 ? 8.752 7.714 -3.744 1.00 70.88 73 SER A N 1
ATOM 589 C CA . SER A 1 73 ? 8.145 7.414 -5.039 1.00 70.88 73 SER A CA 1
ATOM 590 C C . SER A 1 73 ? 7.903 8.676 -5.871 1.00 70.88 73 SER A C 1
ATOM 592 O O . SER A 1 73 ? 8.144 8.660 -7.077 1.00 70.88 73 SER A O 1
ATOM 594 N N . ILE A 1 74 ? 7.481 9.777 -5.240 1.00 74.12 74 ILE A N 1
ATOM 595 C CA . ILE A 1 74 ? 7.316 11.079 -5.900 1.00 74.12 74 ILE A CA 1
ATOM 596 C C . ILE A 1 74 ? 8.675 11.631 -6.341 1.00 74.12 74 ILE A C 1
ATOM 598 O O . ILE A 1 74 ? 8.815 12.057 -7.483 1.00 74.12 74 ILE A O 1
ATOM 602 N N . MET A 1 75 ? 9.691 11.603 -5.476 1.00 74.25 75 MET A N 1
ATOM 603 C CA . MET A 1 75 ? 11.019 12.138 -5.803 1.00 74.25 75 MET A CA 1
ATOM 604 C C . MET A 1 75 ? 11.716 11.352 -6.919 1.00 74.25 75 MET A C 1
ATOM 606 O O . MET A 1 75 ? 12.381 11.951 -7.767 1.00 74.25 75 MET A O 1
ATOM 610 N N . ASN A 1 76 ? 11.519 10.032 -6.964 1.00 69.25 76 ASN A N 1
ATOM 611 C CA . ASN A 1 76 ? 11.989 9.195 -8.066 1.00 69.25 76 ASN A CA 1
ATOM 612 C C . ASN A 1 76 ? 11.242 9.499 -9.367 1.00 69.25 76 ASN A C 1
ATOM 614 O O . ASN A 1 76 ? 11.878 9.619 -10.411 1.00 69.25 76 ASN A O 1
ATOM 618 N N . PHE A 1 77 ? 9.923 9.707 -9.310 1.00 66.81 77 PHE A N 1
ATOM 619 C CA . PHE A 1 77 ? 9.137 10.117 -10.475 1.00 66.81 77 PHE A CA 1
ATOM 620 C C . PHE A 1 77 ? 9.542 11.501 -11.009 1.00 66.81 77 PHE A C 1
ATOM 622 O O . PHE A 1 77 ? 9.582 11.720 -12.217 1.00 66.81 77 PHE A O 1
ATOM 629 N N . LEU A 1 78 ? 9.890 12.434 -10.119 1.00 73.31 78 LEU A N 1
ATOM 630 C CA . LEU A 1 78 ? 10.401 13.756 -10.492 1.00 73.31 78 LEU A CA 1
ATOM 631 C C . LEU A 1 78 ? 11.818 13.715 -11.088 1.00 73.31 78 LEU A C 1
ATOM 633 O O . LEU A 1 78 ? 12.312 14.750 -11.532 1.00 73.31 78 LEU A O 1
ATOM 637 N N . GLY A 1 79 ? 12.463 12.547 -11.127 1.00 69.19 79 GLY A N 1
ATOM 638 C CA . GLY A 1 79 ? 13.762 12.373 -11.766 1.00 69.19 79 GLY A CA 1
ATOM 639 C C . GLY A 1 79 ? 14.936 12.879 -10.927 1.00 69.19 79 GLY A C 1
ATOM 640 O O . GLY A 1 79 ? 15.993 13.170 -11.483 1.00 69.19 79 GLY A O 1
ATOM 641 N N . HIS A 1 80 ? 14.779 13.034 -9.606 1.00 73.94 80 HIS A N 1
ATOM 642 C CA . HIS A 1 80 ? 15.841 13.605 -8.781 1.00 73.94 80 HIS A CA 1
ATOM 643 C C . HIS A 1 80 ? 17.017 12.612 -8.637 1.00 73.94 80 HIS A C 1
ATOM 645 O O . HIS A 1 80 ? 16.857 11.562 -8.003 1.00 73.94 80 HIS A O 1
ATOM 651 N N . PRO A 1 81 ? 18.226 12.933 -9.140 1.00 73.94 81 PRO A N 1
ATOM 652 C CA . PRO A 1 81 ? 19.310 11.959 -9.316 1.00 73.94 81 PRO A CA 1
ATOM 653 C C . PRO A 1 81 ? 19.774 11.319 -7.999 1.00 73.94 81 PRO A C 1
ATOM 655 O O . PRO A 1 81 ? 20.019 10.116 -7.949 1.00 73.94 81 PRO A O 1
ATOM 658 N N . PHE A 1 82 ? 19.799 12.091 -6.906 1.00 77.25 82 PHE A N 1
ATOM 659 C CA . PHE A 1 82 ? 20.137 11.583 -5.570 1.00 77.25 82 PHE A CA 1
ATOM 660 C C . PHE A 1 82 ? 19.220 10.438 -5.102 1.00 77.25 82 PHE A C 1
ATOM 662 O O . PHE A 1 82 ? 19.705 9.442 -4.564 1.00 77.25 82 PHE A O 1
ATOM 669 N N . PHE A 1 83 ? 17.905 10.561 -5.325 1.00 71.69 83 PHE A N 1
ATOM 670 C CA . PHE A 1 83 ? 16.920 9.568 -4.885 1.00 71.69 83 PHE A CA 1
ATOM 671 C C . PHE A 1 83 ? 16.942 8.327 -5.769 1.00 71.69 83 PHE A C 1
ATOM 673 O O . PHE A 1 83 ? 16.809 7.222 -5.252 1.00 71.69 83 PHE A O 1
ATOM 680 N N . ILE A 1 84 ? 17.202 8.495 -7.068 1.00 70.81 84 ILE A N 1
ATOM 681 C CA . ILE A 1 84 ? 17.354 7.376 -8.001 1.00 70.81 84 ILE A CA 1
ATOM 682 C C . ILE A 1 84 ? 18.578 6.535 -7.621 1.00 70.81 84 ILE A C 1
ATOM 684 O O . ILE A 1 84 ? 18.477 5.309 -7.547 1.00 70.81 84 ILE A O 1
ATOM 688 N N . GLN A 1 85 ? 19.709 7.182 -7.318 1.00 78.31 85 GLN A N 1
ATOM 689 C CA . GLN A 1 85 ? 20.948 6.505 -6.928 1.00 78.31 85 GLN A CA 1
ATOM 690 C C . GLN A 1 85 ? 20.815 5.771 -5.583 1.00 78.31 85 GLN A C 1
ATOM 692 O O . GLN A 1 85 ? 21.272 4.639 -5.449 1.00 78.31 85 GLN A O 1
ATOM 697 N N . HIS A 1 86 ? 20.146 6.379 -4.598 1.00 81.00 86 HIS A N 1
ATOM 698 C CA . HIS A 1 86 ? 19.994 5.819 -3.247 1.00 81.00 86 HIS A CA 1
ATOM 699 C C . HIS A 1 86 ? 18.642 5.129 -3.021 1.00 81.00 86 HIS A C 1
ATOM 701 O O . HIS A 1 86 ? 18.273 4.846 -1.878 1.00 81.00 86 HIS A O 1
ATOM 707 N N . ARG A 1 87 ? 17.900 4.824 -4.095 1.00 77.19 87 ARG A N 1
ATOM 708 C CA . ARG A 1 87 ? 16.529 4.291 -4.024 1.00 77.19 87 ARG A CA 1
ATOM 709 C C . ARG A 1 87 ? 16.436 3.055 -3.136 1.00 77.19 87 ARG A C 1
ATOM 711 O O . ARG A 1 87 ? 15.535 2.955 -2.313 1.00 77.19 87 ARG A O 1
ATOM 718 N N . MET A 1 88 ? 17.401 2.146 -3.273 1.00 79.88 88 MET A N 1
ATOM 719 C CA . MET A 1 88 ? 17.450 0.885 -2.536 1.00 79.88 88 MET A CA 1
ATOM 720 C C . MET A 1 88 ? 17.580 1.125 -1.038 1.00 79.88 88 MET A C 1
ATOM 722 O O . MET A 1 88 ? 16.777 0.615 -0.262 1.00 79.88 88 MET A O 1
ATOM 726 N N . MET A 1 89 ? 18.540 1.959 -0.635 1.00 84.81 89 MET A N 1
ATOM 727 C CA . MET A 1 89 ? 18.742 2.306 0.771 1.00 84.81 89 MET A CA 1
ATOM 728 C C . MET A 1 89 ? 17.499 2.982 1.353 1.00 84.81 89 MET A C 1
ATOM 730 O O . MET A 1 89 ? 17.046 2.610 2.433 1.00 84.81 89 MET A O 1
ATOM 734 N N . ALA A 1 90 ? 16.900 3.917 0.612 1.00 82.50 90 ALA A N 1
ATOM 735 C CA . ALA A 1 90 ? 15.699 4.622 1.042 1.00 82.50 90 ALA A CA 1
ATOM 736 C C . ALA A 1 90 ? 14.503 3.666 1.230 1.00 82.50 90 ALA A C 1
ATOM 738 O O . ALA A 1 90 ? 13.812 3.726 2.252 1.00 82.50 90 ALA A O 1
ATOM 739 N N . TYR A 1 91 ? 14.299 2.727 0.298 1.00 82.12 91 TYR A N 1
ATOM 740 C CA . TYR A 1 91 ? 13.274 1.691 0.431 1.00 82.12 91 TYR A CA 1
ATOM 741 C C . TYR A 1 91 ? 13.536 0.774 1.624 1.00 82.12 91 TYR A C 1
ATOM 743 O O . TYR A 1 91 ? 12.619 0.571 2.420 1.00 82.12 91 TYR A O 1
ATOM 751 N N . VAL A 1 92 ? 14.761 0.270 1.800 1.00 87.38 92 VAL A N 1
ATOM 752 C CA . VAL A 1 92 ? 15.107 -0.590 2.943 1.00 87.38 92 VAL A CA 1
ATOM 753 C C . VAL A 1 92 ? 14.845 0.130 4.261 1.00 87.38 92 VAL A C 1
ATOM 755 O O . VAL A 1 92 ? 14.169 -0.427 5.120 1.00 87.38 92 VAL A O 1
ATOM 758 N N . VAL A 1 93 ? 15.277 1.385 4.407 1.00 88.56 93 VAL A N 1
ATOM 759 C CA . VAL A 1 93 ? 15.014 2.183 5.617 1.00 88.56 93 VAL A CA 1
ATOM 760 C C . VAL A 1 93 ? 13.512 2.328 5.866 1.00 88.56 93 VAL A C 1
ATOM 762 O O . VAL A 1 93 ? 13.052 2.127 6.991 1.00 88.56 93 VAL A O 1
ATOM 765 N N . SER A 1 94 ? 12.725 2.607 4.822 1.00 8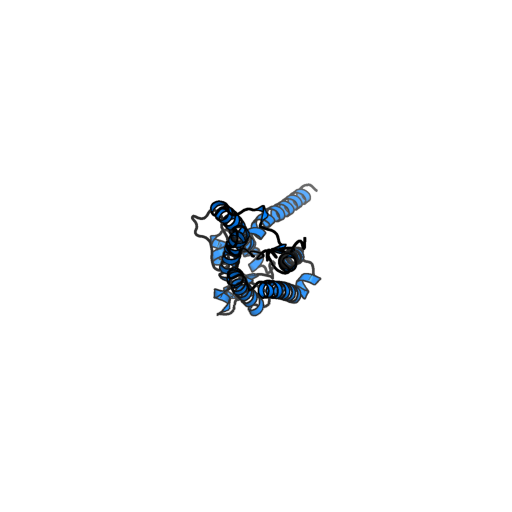6.88 94 SER A N 1
ATOM 766 C CA . SER A 1 94 ? 11.267 2.717 4.950 1.00 86.88 94 SER A CA 1
ATOM 767 C C . SER A 1 94 ? 10.614 1.405 5.407 1.00 86.88 94 SER A C 1
ATOM 769 O O . SER A 1 94 ? 9.711 1.423 6.244 1.00 86.88 94 SER A O 1
ATOM 771 N N . TYR A 1 95 ? 11.094 0.262 4.907 1.00 89.00 95 TYR A N 1
ATOM 772 C CA . TYR A 1 95 ? 10.597 -1.059 5.285 1.00 89.00 95 TYR A CA 1
ATOM 773 C C . TYR A 1 95 ? 11.048 -1.466 6.686 1.00 89.00 95 TYR A C 1
ATOM 775 O O . TYR A 1 95 ? 10.250 -2.030 7.423 1.00 89.00 95 TYR A O 1
ATOM 783 N N . VAL A 1 96 ? 12.272 -1.131 7.100 1.00 91.06 96 VAL A N 1
ATOM 784 C CA . VAL A 1 96 ? 12.749 -1.365 8.471 1.00 91.06 96 VAL A CA 1
ATOM 785 C C . VAL A 1 96 ? 11.895 -0.593 9.475 1.00 91.06 96 VAL A C 1
ATOM 787 O O . VAL A 1 96 ? 11.454 -1.171 10.466 1.00 91.06 96 VAL A O 1
ATOM 790 N N . LEU A 1 97 ? 11.592 0.682 9.203 1.00 89.56 97 LEU A N 1
ATOM 791 C CA . LEU A 1 97 ? 10.693 1.478 10.047 1.00 89.56 97 LEU A CA 1
ATOM 792 C C . LEU A 1 97 ? 9.281 0.882 10.098 1.00 89.56 97 LEU A C 1
ATOM 794 O O . LEU A 1 97 ? 8.686 0.793 11.175 1.00 89.56 97 LEU A O 1
ATOM 798 N N . LEU A 1 98 ? 8.762 0.437 8.950 1.00 89.50 98 LEU A N 1
ATOM 799 C CA . LEU A 1 98 ? 7.467 -0.233 8.868 1.00 89.50 98 LEU A CA 1
ATOM 800 C C . LEU A 1 98 ? 7.459 -1.529 9.692 1.00 89.50 98 LEU A C 1
ATOM 802 O O . LEU A 1 98 ? 6.579 -1.707 10.530 1.00 89.50 98 LEU A O 1
ATOM 806 N N . PHE A 1 99 ? 8.447 -2.406 9.508 1.00 92.19 99 PHE A N 1
ATOM 807 C CA . PHE A 1 99 ? 8.553 -3.674 10.227 1.00 92.19 99 PHE A CA 1
ATOM 808 C C . PHE A 1 99 ? 8.735 -3.476 11.724 1.00 92.19 99 PHE A C 1
ATOM 810 O O . PHE A 1 99 ? 8.072 -4.161 12.497 1.00 92.19 99 PHE A O 1
ATOM 817 N N . LEU A 1 100 ? 9.556 -2.512 12.145 1.00 91.31 100 LEU A N 1
ATOM 818 C CA . LEU A 1 100 ? 9.709 -2.176 13.556 1.00 91.31 100 LEU A CA 1
ATOM 819 C C . LEU A 1 100 ? 8.362 -1.766 14.161 1.00 91.31 100 LEU A C 1
ATOM 821 O O . LEU A 1 100 ? 7.975 -2.255 15.220 1.00 91.31 100 LEU A O 1
ATOM 825 N N . SER A 1 101 ? 7.609 -0.916 13.464 1.00 87.31 101 SER A N 1
ATOM 826 C CA . SER A 1 101 ? 6.302 -0.479 13.945 1.00 87.31 101 SER A CA 1
ATOM 827 C C . SER A 1 101 ? 5.269 -1.611 13.978 1.00 87.31 101 SER A C 1
ATOM 829 O O . SER A 1 101 ? 4.530 -1.740 14.955 1.00 87.31 101 SER A O 1
ATOM 831 N N . LEU A 1 102 ? 5.245 -2.477 12.961 1.00 89.06 102 LEU A N 1
ATOM 832 C CA . LEU A 1 102 ? 4.368 -3.650 12.930 1.00 89.06 102 LEU A CA 1
ATOM 833 C C . LEU A 1 102 ? 4.724 -4.656 14.031 1.00 89.06 102 LEU A C 1
ATOM 835 O O . LEU A 1 102 ? 3.828 -5.168 14.699 1.00 89.06 102 LEU A O 1
ATOM 839 N N . PHE A 1 103 ? 6.017 -4.893 14.267 1.00 89.94 103 PHE A N 1
ATOM 840 C CA . PHE A 1 103 ? 6.511 -5.789 15.311 1.00 89.94 103 PHE A CA 1
ATOM 841 C C . PHE A 1 103 ? 6.069 -5.328 16.706 1.00 89.94 103 PHE A C 1
ATOM 843 O O . PHE A 1 103 ? 5.538 -6.116 17.484 1.00 89.94 103 PHE A O 1
ATOM 850 N N . LEU A 1 104 ? 6.168 -4.024 16.989 1.00 88.06 104 LEU A N 1
ATOM 851 C CA . LEU A 1 104 ? 5.711 -3.431 18.253 1.00 88.06 104 LEU A CA 1
ATOM 852 C C . LEU A 1 104 ? 4.189 -3.521 18.476 1.00 88.06 104 LEU A C 1
ATOM 854 O O . LEU A 1 104 ? 3.725 -3.304 19.598 1.00 88.06 104 LEU A O 1
ATOM 858 N N . ASN A 1 105 ? 3.417 -3.825 17.428 1.00 87.19 105 ASN A N 1
ATOM 859 C CA . ASN A 1 105 ? 1.960 -3.946 17.460 1.00 87.19 105 ASN A CA 1
ATOM 860 C C . ASN A 1 105 ? 1.464 -5.385 17.189 1.00 87.19 105 ASN A C 1
ATOM 862 O O . ASN A 1 105 ? 0.267 -5.582 16.978 1.00 87.19 105 ASN A O 1
ATOM 866 N N . MET A 1 106 ? 2.336 -6.403 17.241 1.00 86.44 106 MET A N 1
ATOM 867 C CA . MET A 1 106 ? 1.958 -7.812 17.013 1.00 86.44 106 MET A CA 1
ATOM 868 C C . MET A 1 106 ? 0.940 -8.381 18.012 1.00 86.44 106 MET A C 1
ATOM 870 O O . MET A 1 106 ? 0.323 -9.408 17.725 1.00 86.44 106 MET A O 1
ATOM 874 N N . ASP A 1 107 ? 0.707 -7.695 19.136 1.00 83.50 107 ASP A N 1
ATOM 875 C CA . ASP A 1 107 ? -0.371 -8.007 20.086 1.00 83.50 107 ASP A CA 1
ATOM 876 C C . ASP A 1 107 ? -1.750 -8.060 19.390 1.00 83.50 107 ASP A C 1
ATOM 878 O O . ASP A 1 107 ? -2.643 -8.818 19.779 1.00 83.50 107 ASP A O 1
ATOM 882 N N . PHE A 1 108 ? -1.932 -7.288 18.314 1.00 82.12 108 PHE A N 1
ATOM 883 C CA . PHE A 1 108 ? -3.129 -7.342 17.486 1.00 82.12 108 PHE A CA 1
ATOM 884 C C . PHE A 1 108 ? -3.003 -8.443 16.428 1.00 82.12 108 PHE A C 1
ATOM 886 O O . PHE A 1 108 ? -2.202 -8.339 15.502 1.00 82.12 108 PHE A O 1
ATOM 893 N N . LYS A 1 109 ? -3.889 -9.449 16.473 1.00 86.88 109 LYS A N 1
ATOM 894 C CA . LYS A 1 109 ? -3.937 -10.541 15.474 1.00 86.88 109 LYS A CA 1
ATOM 895 C C . LYS A 1 109 ? -3.979 -10.044 14.020 1.00 86.88 109 LYS A C 1
ATOM 897 O O . LYS A 1 109 ? -3.412 -10.675 13.139 1.00 86.88 109 LYS A O 1
ATOM 902 N N . CYS A 1 110 ? -4.607 -8.895 13.765 1.00 87.69 110 CYS A N 1
ATOM 903 C CA . CYS A 1 110 ? -4.675 -8.286 12.431 1.00 87.69 110 CYS A CA 1
ATOM 904 C C . CYS A 1 110 ? -3.310 -7.837 11.894 1.00 87.69 110 CYS A C 1
ATOM 906 O O . CYS A 1 110 ? -3.110 -7.840 10.682 1.00 87.69 110 CYS A O 1
ATOM 908 N N . MET A 1 111 ? -2.366 -7.488 12.775 1.00 89.00 111 MET A N 1
ATOM 909 C CA . MET A 1 111 ? -1.025 -7.059 12.372 1.00 89.00 111 MET A CA 1
ATOM 910 C C . MET A 1 111 ? -0.217 -8.195 11.754 1.00 89.00 111 MET A C 1
ATOM 912 O O . MET A 1 111 ? 0.642 -7.921 10.925 1.00 89.00 111 MET A O 1
ATOM 916 N N . TRP A 1 112 ? -0.530 -9.457 12.064 1.00 90.94 112 TRP A N 1
ATOM 917 C CA . TRP A 1 112 ? 0.092 -10.604 11.400 1.00 90.94 112 TRP A CA 1
ATOM 918 C C . TRP A 1 112 ? -0.212 -10.643 9.903 1.00 90.94 112 TRP A C 1
ATOM 920 O O . TRP A 1 112 ? 0.701 -10.864 9.113 1.00 90.94 112 TRP A O 1
ATOM 930 N N . PHE A 1 113 ? -1.451 -10.347 9.496 1.00 92.44 113 PHE A N 1
ATOM 931 C CA . PHE A 1 113 ? -1.806 -10.261 8.075 1.00 92.44 113 PHE A CA 1
ATOM 932 C C . PHE A 1 113 ? -1.006 -9.159 7.370 1.00 92.44 113 PHE A C 1
ATOM 934 O O . PHE A 1 113 ? -0.426 -9.397 6.312 1.00 92.44 113 PHE A O 1
ATOM 941 N N . ILE A 1 114 ? -0.903 -7.979 7.993 1.00 92.44 114 ILE A N 1
ATOM 942 C CA . ILE A 1 114 ? -0.131 -6.856 7.441 1.00 92.44 114 ILE A CA 1
ATOM 943 C C . ILE A 1 114 ? 1.359 -7.204 7.367 1.00 92.44 114 ILE A C 1
ATOM 945 O O . ILE A 1 114 ? 1.991 -6.945 6.348 1.00 92.44 114 ILE A O 1
ATOM 949 N N . MET A 1 115 ? 1.912 -7.820 8.413 1.00 92.75 115 MET A N 1
ATOM 950 C CA . MET A 1 115 ? 3.319 -8.212 8.478 1.00 92.75 115 MET A CA 1
ATOM 951 C C . MET A 1 115 ? 3.671 -9.236 7.399 1.00 92.75 115 MET A C 1
ATOM 953 O O . MET A 1 115 ? 4.627 -9.029 6.659 1.00 92.75 115 MET A O 1
ATOM 957 N N . VAL A 1 116 ? 2.886 -10.308 7.264 1.00 94.19 116 VAL A N 1
ATOM 958 C CA . VAL A 1 116 ? 3.121 -11.347 6.249 1.00 94.19 116 VAL A CA 1
ATOM 959 C C . VAL A 1 116 ? 3.052 -10.754 4.842 1.00 94.19 116 VAL A C 1
ATOM 961 O O . VAL A 1 116 ? 3.950 -10.994 4.035 1.00 94.19 116 VAL A O 1
ATOM 964 N N . GLY A 1 117 ? 2.047 -9.921 4.559 1.00 93.00 117 GLY A N 1
ATOM 965 C CA . GLY A 1 117 ? 1.941 -9.255 3.263 1.00 93.00 117 GLY A CA 1
ATOM 966 C C . GLY A 1 117 ? 3.082 -8.264 2.997 1.00 93.00 117 GLY A C 1
ATOM 967 O O . GLY A 1 117 ? 3.617 -8.216 1.890 1.00 93.00 117 GLY A O 1
ATOM 968 N N . ALA A 1 118 ? 3.522 -7.522 4.018 1.00 91.75 118 ALA A N 1
ATOM 969 C CA . ALA A 1 118 ? 4.656 -6.606 3.913 1.00 91.75 118 ALA A CA 1
ATOM 970 C C . ALA A 1 118 ? 5.985 -7.345 3.690 1.00 91.75 118 ALA A C 1
ATOM 972 O O . ALA A 1 118 ? 6.791 -6.889 2.884 1.00 91.75 118 ALA A O 1
ATOM 973 N N . ILE A 1 119 ? 6.200 -8.493 4.344 1.00 93.38 119 ILE A N 1
ATOM 974 C CA . ILE A 1 119 ? 7.368 -9.359 4.116 1.00 93.38 119 ILE A CA 1
ATOM 975 C C . ILE A 1 119 ? 7.346 -9.915 2.692 1.00 93.38 119 ILE A C 1
ATOM 977 O O . ILE A 1 119 ? 8.369 -9.866 2.016 1.00 93.38 119 ILE A O 1
ATOM 981 N N . ALA A 1 120 ? 6.192 -10.388 2.212 1.00 91.81 120 ALA A N 1
ATOM 982 C CA . ALA A 1 120 ? 6.035 -10.877 0.843 1.00 91.81 120 ALA A CA 1
ATOM 983 C C . ALA A 1 120 ? 6.399 -9.800 -0.195 1.00 91.81 120 ALA A C 1
ATOM 985 O O . ALA A 1 120 ? 7.214 -10.048 -1.085 1.00 91.81 120 ALA A O 1
ATOM 986 N N . ASN A 1 121 ? 5.867 -8.583 -0.038 1.00 91.44 121 ASN A N 1
ATOM 987 C CA . ASN A 1 121 ? 6.191 -7.453 -0.911 1.00 91.44 121 ASN A CA 1
ATOM 988 C C . ASN A 1 121 ? 7.666 -7.042 -0.803 1.00 91.44 121 ASN A C 1
ATOM 990 O O . ASN A 1 121 ? 8.315 -6.794 -1.816 1.00 91.44 121 ASN A O 1
ATOM 994 N N . PHE A 1 122 ? 8.223 -6.998 0.409 1.00 90.50 122 PHE A N 1
ATOM 995 C CA . PHE A 1 122 ? 9.634 -6.680 0.613 1.00 90.50 122 PHE A CA 1
ATOM 996 C C . PHE A 1 122 ? 10.553 -7.709 -0.050 1.00 90.50 122 PHE A C 1
ATOM 998 O O . PHE A 1 122 ? 11.498 -7.328 -0.736 1.00 90.50 122 PHE A O 1
ATOM 1005 N N . ALA A 1 123 ? 10.251 -9.001 0.097 1.00 90.31 123 ALA A N 1
ATOM 1006 C CA . ALA A 1 123 ? 10.992 -10.081 -0.541 1.00 90.31 123 ALA A CA 1
ATOM 1007 C C . ALA A 1 123 ? 10.920 -9.980 -2.070 1.00 90.31 123 ALA A C 1
ATOM 1009 O O . ALA A 1 123 ? 11.955 -10.069 -2.727 1.00 90.31 123 ALA A O 1
ATOM 1010 N N . ALA A 1 124 ? 9.734 -9.716 -2.633 1.00 89.31 124 ALA A N 1
ATOM 1011 C CA . ALA A 1 124 ? 9.570 -9.496 -4.069 1.00 89.31 124 ALA A CA 1
ATOM 1012 C C . ALA A 1 124 ? 10.446 -8.344 -4.575 1.00 89.31 124 ALA A C 1
ATOM 1014 O O . ALA A 1 124 ? 11.096 -8.475 -5.604 1.00 89.31 124 ALA A O 1
ATOM 1015 N N . ILE A 1 125 ? 10.507 -7.232 -3.845 1.00 87.62 125 ILE A N 1
ATOM 1016 C CA . ILE A 1 125 ? 11.291 -6.061 -4.253 1.00 87.62 125 ILE A CA 1
ATOM 1017 C C . ILE A 1 125 ? 12.796 -6.330 -4.104 1.00 87.62 125 ILE A C 1
ATOM 1019 O O . ILE A 1 125 ? 13.568 -6.064 -5.023 1.00 87.62 125 ILE A O 1
ATOM 1023 N N . MET A 1 126 ? 13.237 -6.864 -2.961 1.00 88.00 126 MET A N 1
ATOM 1024 C CA . MET A 1 126 ? 14.663 -7.053 -2.668 1.00 88.00 126 MET A CA 1
ATOM 1025 C C . MET A 1 126 ? 15.316 -8.115 -3.552 1.00 88.00 126 MET A C 1
ATOM 1027 O O . MET A 1 126 ? 16.417 -7.897 -4.052 1.00 88.00 126 MET A O 1
ATOM 1031 N N . LEU A 1 127 ? 14.632 -9.239 -3.785 1.00 88.50 127 LEU A N 1
ATOM 1032 C CA . LEU A 1 127 ? 15.151 -10.332 -4.613 1.00 88.50 127 LEU A CA 1
ATOM 1033 C C . LEU A 1 127 ? 15.231 -9.971 -6.104 1.00 88.50 127 LEU A C 1
ATOM 1035 O O . LEU A 1 127 ? 15.922 -10.655 -6.850 1.00 88.50 127 LEU A O 1
ATOM 1039 N N . ASN A 1 128 ? 14.569 -8.892 -6.529 1.00 87.94 128 ASN A N 1
ATOM 1040 C CA . ASN A 1 128 ? 14.601 -8.382 -7.900 1.00 87.94 128 ASN A CA 1
ATOM 1041 C C . ASN A 1 128 ? 15.306 -7.013 -7.994 1.00 87.94 128 ASN A C 1
ATOM 1043 O O . ASN A 1 128 ? 14.912 -6.143 -8.769 1.00 87.94 128 ASN A O 1
ATOM 1047 N N . GLY A 1 129 ? 16.331 -6.778 -7.167 1.00 82.31 129 GLY A N 1
ATOM 1048 C CA . GLY A 1 129 ? 17.195 -5.596 -7.298 1.00 82.31 129 GLY A CA 1
ATOM 1049 C C . GLY A 1 129 ? 16.526 -4.255 -6.961 1.00 82.31 129 GLY A C 1
ATOM 1050 O O . GLY A 1 129 ? 16.979 -3.201 -7.417 1.00 82.31 129 GLY A O 1
ATOM 1051 N N . GLY A 1 130 ? 15.458 -4.273 -6.160 1.00 81.62 130 GLY A N 1
ATOM 1052 C CA . GLY A 1 130 ? 14.727 -3.069 -5.757 1.00 81.62 130 GLY A CA 1
ATOM 1053 C C . GLY A 1 130 ? 13.496 -2.750 -6.583 1.00 81.62 130 GLY A C 1
ATOM 1054 O O . GLY A 1 130 ? 12.938 -1.663 -6.420 1.00 81.62 130 GLY A O 1
ATOM 1055 N N . SER A 1 131 ? 13.089 -3.667 -7.453 1.00 83.75 131 SER A N 1
ATOM 1056 C CA . SER A 1 131 ? 11.972 -3.476 -8.367 1.00 83.75 131 SER A CA 1
ATOM 1057 C C . SER A 1 131 ? 10.877 -4.496 -8.104 1.00 83.75 131 SER A C 1
ATOM 1059 O O . SER A 1 131 ? 11.142 -5.660 -7.820 1.00 83.75 131 SER A O 1
ATOM 1061 N N . MET A 1 132 ? 9.627 -4.060 -8.202 1.00 86.62 132 MET A N 1
ATOM 1062 C CA . MET A 1 132 ? 8.467 -4.930 -8.080 1.00 86.62 132 MET A CA 1
ATOM 1063 C C . MET A 1 132 ? 8.171 -5.579 -9.443 1.00 86.62 132 MET A C 1
ATOM 1065 O O . MET A 1 132 ? 7.926 -4.845 -10.403 1.00 86.62 132 MET A O 1
ATOM 1069 N N . PRO A 1 133 ? 8.141 -6.917 -9.553 1.00 88.75 133 PRO A N 1
ATOM 1070 C CA . PRO A 1 133 ? 7.706 -7.584 -10.775 1.00 88.75 133 PRO A CA 1
ATOM 1071 C C . PRO A 1 133 ? 6.237 -7.312 -11.080 1.00 88.75 133 PRO A C 1
ATOM 1073 O O . PRO A 1 133 ? 5.403 -7.340 -10.168 1.00 88.75 133 PRO A O 1
ATOM 1076 N N . VAL A 1 134 ? 5.913 -7.080 -12.351 1.00 88.00 134 VAL A N 1
ATOM 1077 C CA . VAL A 1 134 ? 4.545 -6.825 -12.819 1.00 88.00 134 VAL A CA 1
ATOM 1078 C C . VAL A 1 134 ? 4.252 -7.621 -14.082 1.00 88.00 134 VAL A C 1
ATOM 1080 O O . VAL A 1 134 ? 5.050 -7.629 -15.018 1.00 88.00 134 VAL A O 1
ATOM 1083 N N . ASP A 1 135 ? 3.095 -8.277 -14.111 1.00 89.25 135 ASP A N 1
ATOM 1084 C CA . ASP A 1 135 ? 2.604 -8.982 -15.290 1.00 89.25 135 ASP A CA 1
ATOM 1085 C C . ASP A 1 135 ? 2.142 -7.981 -16.360 1.00 89.25 135 ASP A C 1
ATOM 1087 O O . ASP A 1 135 ? 1.162 -7.249 -16.179 1.00 89.25 135 ASP A O 1
ATOM 1091 N N . LEU A 1 136 ? 2.881 -7.928 -17.470 1.00 86.94 136 LEU A N 1
ATOM 1092 C CA . LEU A 1 136 ? 2.607 -7.004 -18.566 1.00 86.94 136 LEU A CA 1
ATOM 1093 C C . LEU A 1 136 ? 1.321 -7.368 -19.318 1.00 86.94 136 LEU A C 1
ATOM 1095 O O . LEU A 1 136 ? 0.588 -6.468 -19.719 1.00 86.94 136 LEU A O 1
ATOM 1099 N N . MET A 1 137 ? 1.002 -8.661 -19.438 1.00 86.38 137 MET A N 1
ATOM 1100 C CA . MET A 1 137 ? -0.216 -9.124 -20.107 1.00 86.38 137 MET A CA 1
ATOM 1101 C C . MET A 1 137 ? -1.458 -8.704 -19.315 1.00 86.38 137 MET A C 1
ATOM 1103 O O . MET A 1 137 ? -2.464 -8.275 -19.878 1.00 86.38 137 MET A O 1
ATOM 1107 N N . VAL A 1 138 ? -1.380 -8.753 -17.982 1.00 85.00 138 VAL A N 1
ATOM 1108 C CA . VAL A 1 138 ? -2.458 -8.255 -17.117 1.00 85.00 138 VAL A CA 1
ATOM 1109 C C . VAL A 1 138 ? -2.603 -6.734 -17.235 1.00 85.00 138 VAL A C 1
ATOM 1111 O O . VAL A 1 138 ? -3.727 -6.235 -17.278 1.00 85.00 138 VAL A O 1
ATOM 1114 N N . LEU A 1 139 ? -1.501 -5.979 -17.323 1.00 84.19 139 LEU A N 1
ATOM 1115 C CA . LEU A 1 139 ? -1.559 -4.528 -17.546 1.00 84.19 139 LEU A CA 1
ATOM 1116 C C . LEU A 1 139 ? -2.229 -4.166 -18.879 1.00 84.19 139 LEU A C 1
ATOM 1118 O O . LEU A 1 139 ? -3.050 -3.245 -18.907 1.00 84.19 139 LEU A O 1
ATOM 1122 N N . GLU A 1 140 ? -1.895 -4.887 -19.949 1.00 85.56 140 GLU A N 1
ATOM 1123 C CA . GLU A 1 140 ? -2.480 -4.720 -21.283 1.00 85.56 140 GLU A CA 1
ATOM 1124 C C . GLU A 1 140 ? -3.988 -5.013 -21.262 1.00 85.56 140 GLU A C 1
ATOM 1126 O O . GLU A 1 140 ? -4.790 -4.155 -21.630 1.00 85.56 140 GLU A O 1
ATOM 1131 N N . ASN A 1 141 ? -4.404 -6.144 -20.681 1.00 84.69 141 ASN A N 1
ATOM 1132 C CA . ASN A 1 141 ? -5.822 -6.508 -20.537 1.00 84.69 141 ASN A CA 1
ATOM 1133 C C . ASN A 1 141 ? -6.635 -5.467 -19.743 1.00 84.69 141 ASN A C 1
ATOM 1135 O O . ASN A 1 141 ? -7.809 -5.199 -20.022 1.00 84.69 141 ASN A O 1
ATOM 1139 N N . LEU A 1 142 ? -6.016 -4.834 -18.744 1.00 82.50 142 LEU A N 1
ATOM 1140 C CA . LEU A 1 142 ? -6.651 -3.770 -17.970 1.00 82.50 142 LEU A CA 1
ATOM 1141 C C . LEU A 1 142 ? -6.696 -2.423 -18.726 1.00 82.50 142 LEU A C 1
ATOM 1143 O O . LEU A 1 142 ? -7.449 -1.530 -18.323 1.00 82.50 142 LEU A O 1
ATOM 1147 N N . GLY A 1 143 ? -5.980 -2.287 -19.846 1.00 81.69 143 GLY A N 1
ATOM 1148 C CA . GLY A 1 143 ? -5.901 -1.075 -20.664 1.00 81.69 143 GLY A CA 1
ATOM 1149 C C . GLY A 1 143 ? -4.913 -0.037 -20.124 1.00 81.69 143 GLY A C 1
ATOM 1150 O O . GLY A 1 143 ? -5.085 1.162 -20.353 1.00 81.69 143 GLY A O 1
ATOM 1151 N N . PHE A 1 144 ? -3.891 -0.463 -19.373 1.00 80.88 144 PHE A N 1
ATOM 1152 C CA . PHE A 1 144 ? -2.867 0.418 -18.800 1.00 80.88 144 PHE A CA 1
ATOM 1153 C C . PHE A 1 144 ? -1.685 0.664 -19.757 1.00 80.88 144 PHE A C 1
ATOM 1155 O O . PHE A 1 144 ? -0.522 0.626 -19.354 1.00 80.88 144 PHE A O 1
ATOM 1162 N N . GLU A 1 145 ? -1.984 1.003 -21.013 1.00 78.12 145 GLU A N 1
ATOM 1163 C CA . GLU A 1 145 ? -1.011 1.191 -22.104 1.00 78.12 145 GLU A CA 1
ATOM 1164 C C . GLU A 1 145 ? 0.143 2.144 -21.760 1.00 78.12 145 GLU A C 1
ATOM 1166 O O . GLU A 1 145 ? 1.302 1.899 -22.084 1.00 78.12 145 GLU A O 1
ATOM 1171 N N . ASN A 1 146 ? -0.135 3.248 -21.064 1.00 74.44 146 ASN A N 1
ATOM 1172 C CA . ASN A 1 146 ? 0.911 4.212 -20.702 1.00 74.44 146 ASN A CA 1
ATOM 1173 C C . ASN A 1 146 ? 1.893 3.637 -19.672 1.00 74.44 146 ASN A C 1
ATOM 1175 O O . ASN A 1 146 ? 3.091 3.915 -19.738 1.00 74.44 146 ASN A O 1
ATOM 1179 N N . MET A 1 147 ? 1.394 2.843 -18.719 1.00 76.25 147 MET A N 1
ATOM 1180 C CA . MET A 1 147 ? 2.231 2.184 -17.717 1.00 76.25 147 MET A CA 1
ATOM 1181 C C . MET A 1 147 ? 3.048 1.070 -18.367 1.00 76.25 147 MET A C 1
ATOM 1183 O O . MET A 1 147 ? 4.251 1.015 -18.135 1.00 76.25 147 MET A O 1
ATOM 1187 N N . LEU A 1 148 ? 2.419 0.261 -19.226 1.00 80.94 148 LEU A N 1
ATOM 1188 C CA . LEU A 1 148 ? 3.080 -0.759 -20.043 1.00 80.94 148 LEU A CA 1
ATOM 1189 C C . LEU A 1 148 ? 4.269 -0.160 -20.811 1.00 80.94 148 LEU A C 1
ATOM 1191 O O . LEU A 1 148 ? 5.410 -0.572 -20.604 1.00 80.94 148 LEU A O 1
ATOM 1195 N N . ASN A 1 149 ? 4.019 0.894 -21.595 1.00 79.62 149 ASN A N 1
ATOM 1196 C CA . ASN A 1 149 ? 5.051 1.592 -22.364 1.00 79.62 149 ASN A CA 1
ATOM 1197 C C . ASN A 1 149 ? 6.150 2.185 -21.467 1.00 79.62 149 ASN A C 1
ATOM 1199 O O . ASN A 1 149 ? 7.330 2.107 -21.795 1.00 79.62 149 ASN A O 1
ATOM 1203 N N . SER A 1 150 ? 5.788 2.756 -20.314 1.00 79.00 150 SER A N 1
ATOM 1204 C CA . SER A 1 150 ? 6.764 3.352 -19.389 1.00 79.00 150 SER A CA 1
ATOM 1205 C C . SER A 1 150 ? 7.661 2.308 -18.715 1.00 79.00 150 SER A C 1
ATOM 1207 O O . SER A 1 150 ? 8.827 2.593 -18.442 1.00 79.00 150 SER A O 1
ATOM 1209 N N . ILE A 1 151 ? 7.138 1.108 -18.443 1.00 80.62 151 ILE A N 1
ATOM 1210 C CA . ILE A 1 151 ? 7.924 -0.017 -17.917 1.00 80.62 151 ILE A CA 1
ATOM 1211 C C . ILE A 1 151 ? 8.863 -0.540 -19.006 1.00 80.62 151 ILE A C 1
ATOM 1213 O O . ILE A 1 151 ? 10.061 -0.643 -18.762 1.00 80.62 151 ILE A O 1
ATOM 1217 N N . GLN A 1 152 ? 8.353 -0.779 -20.218 1.00 80.75 152 GLN A N 1
ATOM 1218 C CA . GLN A 1 152 ? 9.152 -1.265 -21.351 1.00 80.75 152 GLN A CA 1
ATOM 1219 C C . GLN A 1 152 ? 10.276 -0.296 -21.749 1.00 80.75 152 GLN A C 1
ATOM 1221 O O . GLN A 1 152 ? 11.359 -0.722 -22.134 1.00 80.75 152 GLN A O 1
ATOM 1226 N N . GLN A 1 153 ? 10.049 1.014 -21.618 1.00 80.19 153 GLN A N 1
ATOM 1227 C CA . GLN A 1 153 ? 11.056 2.048 -21.882 1.00 80.19 153 GLN A CA 1
ATOM 1228 C C . GLN A 1 153 ? 12.035 2.267 -20.713 1.00 80.19 153 GLN A C 1
ATOM 1230 O O . GLN A 1 153 ? 12.898 3.140 -20.797 1.00 80.19 153 GLN A O 1
ATOM 1235 N N . GLY A 1 154 ? 11.890 1.541 -19.597 1.00 72.94 154 GLY A N 1
ATOM 1236 C CA . GLY A 1 154 ? 12.720 1.711 -18.399 1.00 72.94 154 GLY A CA 1
ATOM 1237 C C . GLY A 1 154 ? 12.492 3.031 -17.648 1.00 72.94 154 GLY A C 1
ATOM 1238 O O . GLY A 1 154 ? 13.246 3.360 -16.732 1.00 72.94 154 GLY A O 1
ATOM 1239 N N . ALA A 1 155 ? 11.449 3.792 -17.997 1.00 72.06 155 ALA A N 1
ATOM 1240 C CA . ALA A 1 155 ? 11.110 5.065 -17.360 1.00 72.06 155 ALA A CA 1
ATOM 1241 C C . ALA A 1 155 ? 10.562 4.887 -15.932 1.00 72.06 155 ALA A C 1
ATOM 1243 O O . ALA A 1 155 ? 10.574 5.827 -15.136 1.00 72.06 155 ALA A O 1
ATOM 1244 N N . LEU A 1 156 ? 10.100 3.678 -15.591 1.00 72.94 156 LEU A N 1
ATOM 1245 C CA . LEU A 1 156 ? 9.645 3.302 -14.254 1.00 72.94 156 LEU A CA 1
ATOM 1246 C C . LEU A 1 156 ? 10.598 2.281 -13.617 1.00 72.94 156 LEU A C 1
ATOM 1248 O O . LEU A 1 156 ? 10.271 1.099 -13.541 1.00 72.94 156 LEU A O 1
ATOM 1252 N N . PRO A 1 157 ? 11.742 2.721 -13.065 1.00 70.81 157 PRO A N 1
ATOM 1253 C CA . PRO A 1 157 ? 12.768 1.829 -12.519 1.00 70.81 157 PRO A CA 1
ATOM 1254 C C . PRO A 1 157 ? 12.353 1.083 -11.239 1.00 70.81 157 PRO A C 1
ATOM 1256 O O . PRO A 1 157 ? 13.168 0.383 -10.648 1.00 70.81 157 PRO A O 1
ATOM 1259 N N . HIS A 1 158 ? 11.123 1.281 -10.759 1.00 76.81 158 HIS A N 1
ATOM 1260 C CA . HIS A 1 158 ? 10.535 0.569 -9.619 1.00 76.81 158 HIS A CA 1
ATOM 1261 C C . HIS A 1 158 ? 9.739 -0.666 -10.025 1.00 76.81 158 HIS A C 1
ATOM 1263 O O . HIS A 1 158 ? 9.300 -1.415 -9.153 1.00 76.81 158 HIS A O 1
ATOM 1269 N N . TYR A 1 159 ? 9.541 -0.869 -11.323 1.00 83.12 159 TYR A N 1
ATOM 1270 C CA . TYR A 1 159 ? 8.827 -2.003 -11.871 1.00 83.12 159 TYR A CA 1
ATOM 1271 C C . TYR A 1 159 ? 9.721 -2.718 -12.874 1.00 83.12 159 TYR A C 1
ATOM 1273 O O . TYR A 1 159 ? 10.461 -2.074 -13.612 1.00 83.12 159 TYR A O 1
ATOM 1281 N N . ILE A 1 160 ? 9.644 -4.043 -12.883 1.00 85.94 160 ILE A N 1
ATOM 1282 C CA . ILE A 1 160 ? 10.238 -4.872 -13.934 1.00 85.94 160 ILE A CA 1
ATOM 1283 C C . ILE A 1 160 ? 9.160 -5.787 -14.519 1.00 85.94 160 ILE A C 1
ATOM 1285 O O . ILE A 1 160 ? 8.212 -6.134 -13.800 1.00 85.94 160 ILE A O 1
ATOM 1289 N N . PRO A 1 161 ? 9.280 -6.188 -15.791 1.00 86.50 161 PRO A N 1
ATOM 1290 C CA . PRO A 1 161 ? 8.451 -7.243 -16.355 1.00 86.50 161 PRO A CA 1
ATOM 1291 C C . PRO A 1 161 ? 8.545 -8.527 -15.525 1.00 86.50 161 PRO A C 1
ATOM 1293 O O . PRO A 1 161 ? 9.613 -8.901 -15.042 1.00 86.50 161 PRO A O 1
ATOM 1296 N N . LEU A 1 162 ? 7.422 -9.229 -15.370 1.00 85.50 162 LEU A N 1
ATOM 1297 C CA . LEU A 1 162 ? 7.365 -10.496 -14.635 1.00 85.50 162 LEU A CA 1
ATOM 1298 C C . LEU A 1 162 ? 8.287 -11.577 -15.229 1.00 85.50 162 LEU A C 1
ATOM 1300 O O . LEU A 1 162 ? 8.733 -12.465 -14.510 1.00 85.50 162 LEU A O 1
ATOM 1304 N N . GLU A 1 163 ? 8.571 -11.491 -16.526 1.00 84.44 163 GLU A N 1
ATOM 1305 C CA . GLU A 1 163 ? 9.458 -12.393 -17.272 1.00 84.44 163 GLU A CA 1
ATOM 1306 C C . GLU A 1 163 ? 10.929 -12.266 -16.853 1.00 84.44 163 GLU A C 1
ATOM 1308 O O . GLU A 1 163 ? 11.671 -13.243 -16.909 1.00 84.44 163 GLU A O 1
ATOM 1313 N N . GLU A 1 164 ? 11.337 -11.084 -16.385 1.00 82.94 164 GLU A N 1
ATOM 1314 C CA . GLU A 1 164 ? 12.691 -10.814 -15.888 1.00 82.94 164 GLU A CA 1
ATOM 1315 C C . GLU A 1 164 ? 12.863 -11.213 -14.413 1.00 82.94 164 GLU A C 1
ATOM 1317 O O . GLU A 1 164 ? 13.972 -11.191 -13.876 1.00 82.94 164 GLU A O 1
ATOM 1322 N N . ALA A 1 165 ? 11.769 -11.574 -13.736 1.00 82.69 165 ALA A N 1
ATOM 1323 C CA . ALA A 1 165 ? 11.782 -11.924 -12.326 1.00 82.69 165 ALA A CA 1
ATOM 1324 C C . ALA A 1 165 ? 12.212 -13.381 -12.094 1.00 82.69 165 ALA A C 1
ATOM 1326 O O . ALA A 1 165 ? 11.876 -14.295 -12.848 1.00 82.69 165 ALA A O 1
ATOM 1327 N N . GLY A 1 166 ? 12.917 -13.623 -10.986 1.00 78.94 166 GLY A N 1
ATOM 1328 C CA . GLY A 1 166 ? 13.287 -14.976 -10.566 1.00 78.94 166 GLY A CA 1
ATOM 1329 C C . GLY A 1 166 ? 12.077 -15.896 -10.317 1.00 78.94 166 GLY A C 1
ATOM 1330 O O . GLY A 1 166 ? 10.992 -15.456 -9.933 1.00 78.94 166 GLY A O 1
ATOM 1331 N N . ALA A 1 167 ? 12.273 -17.213 -10.464 1.00 70.62 167 ALA A N 1
ATOM 1332 C CA . ALA A 1 167 ? 11.193 -18.212 -10.432 1.00 70.62 167 ALA A CA 1
ATOM 1333 C C . ALA A 1 167 ? 10.263 -18.127 -9.199 1.00 70.62 167 ALA A C 1
ATOM 1335 O O . ALA A 1 167 ? 9.053 -18.307 -9.321 1.00 70.62 167 ALA A O 1
ATOM 1336 N N . TYR A 1 168 ? 10.805 -17.817 -8.016 1.00 76.31 168 TYR A N 1
ATOM 1337 C CA . TYR A 1 168 ? 10.023 -17.709 -6.777 1.00 76.31 168 TYR A CA 1
ATOM 1338 C C . TYR A 1 168 ? 9.339 -16.349 -6.599 1.00 76.31 168 TYR A C 1
ATOM 1340 O O . TYR A 1 168 ? 8.280 -16.264 -5.977 1.00 76.31 168 TYR A O 1
ATOM 1348 N N . THR A 1 169 ? 9.913 -15.275 -7.146 1.00 78.81 169 THR A N 1
ATOM 1349 C CA . THR A 1 169 ? 9.365 -13.919 -7.001 1.00 78.81 169 THR A CA 1
ATOM 1350 C C . THR A 1 169 ? 8.214 -13.658 -7.962 1.00 78.81 169 THR A C 1
ATOM 1352 O O . THR A 1 169 ? 7.392 -12.783 -7.689 1.00 78.81 169 THR A O 1
ATOM 1355 N N . ARG A 1 170 ? 8.073 -14.476 -9.014 1.00 79.75 170 ARG A N 1
ATOM 1356 C CA . ARG A 1 170 ? 6.920 -14.466 -9.924 1.00 79.75 170 ARG A CA 1
ATOM 1357 C C . ARG A 1 170 ? 5.574 -14.570 -9.195 1.00 79.75 170 ARG A C 1
ATOM 1359 O O . ARG A 1 170 ? 4.620 -13.901 -9.576 1.00 79.75 170 ARG A O 1
ATOM 1366 N N . TYR A 1 171 ? 5.504 -15.354 -8.118 1.00 82.62 171 TYR A N 1
ATOM 1367 C CA . TYR A 1 171 ? 4.282 -15.514 -7.316 1.00 82.62 171 TYR A CA 1
ATOM 1368 C C . TYR A 1 171 ? 4.022 -14.356 -6.343 1.00 82.62 171 TYR A C 1
ATOM 1370 O O . TYR A 1 171 ? 2.900 -14.178 -5.876 1.00 82.62 171 TYR A O 1
ATOM 1378 N N . LEU A 1 172 ? 5.057 -13.579 -6.019 1.00 83.88 172 LEU A N 1
ATOM 1379 C CA . LEU A 1 172 ? 4.976 -12.444 -5.095 1.00 83.88 172 LEU A CA 1
ATOM 1380 C C . LEU A 1 172 ? 4.806 -11.104 -5.827 1.00 83.88 172 LEU A C 1
ATOM 1382 O O . LEU A 1 172 ? 4.489 -10.095 -5.197 1.00 83.88 172 LEU A O 1
ATOM 1386 N N . GLY A 1 173 ? 5.028 -11.092 -7.142 1.00 83.81 173 GLY A N 1
ATOM 1387 C CA . GLY A 1 173 ? 4.824 -9.941 -8.011 1.00 83.81 173 GLY A CA 1
ATOM 1388 C C . GLY A 1 173 ? 3.355 -9.545 -8.166 1.00 83.81 173 GLY A C 1
ATOM 1389 O O . GLY A 1 173 ? 2.434 -10.189 -7.659 1.00 83.81 173 GLY A O 1
ATOM 1390 N N . LYS A 1 174 ? 3.131 -8.450 -8.890 1.00 85.44 174 LYS A N 1
ATOM 1391 C CA . LYS A 1 174 ? 1.797 -7.984 -9.268 1.00 85.44 174 LYS A CA 1
ATOM 1392 C C . LYS A 1 174 ? 1.310 -8.765 -10.487 1.00 85.44 174 LYS A C 1
ATOM 1394 O O . LYS A 1 174 ? 1.624 -8.395 -11.615 1.00 85.44 174 LYS A O 1
ATOM 1399 N N . SER A 1 175 ? 0.566 -9.835 -10.244 1.00 85.19 175 SER A N 1
ATOM 1400 C CA . SER A 1 175 ? -0.007 -10.702 -11.284 1.00 85.19 175 SER A CA 1
ATOM 1401 C C . SER A 1 175 ? -1.522 -10.873 -11.171 1.00 85.19 175 SER A C 1
ATOM 1403 O O . SER A 1 175 ? -2.145 -11.411 -12.079 1.00 85.19 175 SER A O 1
ATOM 1405 N N . LEU A 1 176 ? -2.134 -10.416 -10.074 1.00 84.62 176 LEU A N 1
ATOM 1406 C CA . LEU A 1 176 ? -3.568 -10.556 -9.849 1.00 84.62 176 LEU A CA 1
ATOM 1407 C C . LEU A 1 176 ? -4.300 -9.293 -10.299 1.00 84.62 176 LEU A C 1
ATOM 1409 O O . LEU A 1 176 ? -3.866 -8.175 -10.007 1.00 84.62 176 LEU A O 1
ATOM 1413 N N . SER A 1 177 ? -5.436 -9.478 -10.963 1.00 85.88 177 SER A N 1
ATOM 1414 C CA . SER A 1 177 ? -6.372 -8.415 -11.317 1.00 85.88 177 SER A CA 1
ATOM 1415 C C . SER A 1 177 ? -7.754 -8.673 -10.728 1.00 85.88 177 SER A C 1
ATOM 1417 O O . SER A 1 177 ? -8.113 -9.799 -10.377 1.00 85.88 177 SER A O 1
ATOM 1419 N N . MET A 1 178 ? -8.539 -7.603 -10.599 1.00 82.56 178 MET A N 1
ATOM 1420 C CA . MET A 1 178 ? -9.960 -7.746 -10.291 1.00 82.56 178 MET A CA 1
ATOM 1421 C C . MET A 1 178 ? -10.724 -8.329 -11.493 1.00 82.56 178 MET A C 1
ATOM 1423 O O . MET A 1 178 ? -10.339 -8.057 -12.631 1.00 82.56 178 MET A O 1
ATOM 1427 N N . PRO A 1 179 ? -11.816 -9.084 -11.258 1.00 80.75 179 PRO A N 1
ATOM 1428 C CA . PRO A 1 179 ? -12.683 -9.572 -12.328 1.00 80.75 179 PRO A CA 1
ATOM 1429 C C . PRO A 1 179 ? -13.255 -8.423 -13.164 1.00 80.75 179 PRO A C 1
ATOM 1431 O O . PRO A 1 179 ? -13.527 -7.352 -12.622 1.00 80.75 179 PRO A O 1
ATOM 1434 N N . ASP A 1 180 ? -13.551 -8.676 -14.440 1.00 75.12 180 ASP A N 1
ATOM 1435 C CA . ASP A 1 180 ? -14.049 -7.656 -15.383 1.00 75.12 180 ASP A CA 1
ATOM 1436 C C . ASP A 1 180 ? -15.356 -6.975 -14.946 1.00 75.12 180 ASP A C 1
ATOM 1438 O O . ASP A 1 180 ? -15.642 -5.844 -15.330 1.00 75.12 180 ASP A O 1
ATOM 1442 N N . ILE A 1 181 ? -16.148 -7.657 -14.116 1.00 78.94 181 ILE A N 1
ATOM 1443 C CA . ILE A 1 181 ? -17.412 -7.153 -13.561 1.00 78.94 181 ILE A CA 1
ATOM 1444 C C . ILE A 1 181 ? -17.160 -6.043 -12.521 1.00 78.94 181 ILE A C 1
ATOM 1446 O O . ILE A 1 181 ? -18.046 -5.236 -12.233 1.00 78.94 181 ILE A O 1
ATOM 1450 N N . TYR A 1 182 ? -15.962 -5.987 -11.934 1.00 77.31 182 TYR A N 1
ATOM 1451 C CA . TYR A 1 182 ? -15.630 -5.017 -10.900 1.00 77.31 182 TYR A CA 1
ATOM 1452 C C . TYR A 1 182 ? -15.326 -3.640 -11.519 1.00 77.31 182 TYR A C 1
ATOM 1454 O O . TYR A 1 182 ? -14.504 -3.532 -12.430 1.00 77.31 182 TYR A O 1
ATOM 1462 N N . PRO A 1 183 ? -15.931 -2.548 -11.017 1.00 73.88 183 PRO A N 1
ATOM 1463 C CA . PRO A 1 183 ? -15.845 -1.230 -11.654 1.00 73.88 183 PRO A CA 1
ATOM 1464 C C . PRO A 1 183 ? -14.438 -0.615 -11.613 1.00 73.88 183 PRO A C 1
ATOM 1466 O O . PRO A 1 183 ? -14.124 0.290 -12.391 1.00 73.88 183 PRO A O 1
ATOM 1469 N N . LEU A 1 184 ? -13.582 -1.073 -10.696 1.00 76.38 184 LEU A N 1
ATOM 1470 C CA . LEU A 1 184 ? -12.231 -0.560 -10.512 1.00 76.38 184 LEU A CA 1
ATOM 1471 C C . LEU A 1 184 ? -11.205 -1.575 -11.016 1.00 76.38 184 LEU A C 1
ATOM 1473 O O . LEU A 1 184 ? -10.827 -2.519 -10.328 1.00 76.38 184 LEU A O 1
ATOM 1477 N N . LYS A 1 185 ? -10.712 -1.337 -12.232 1.00 80.44 185 LYS A N 1
ATOM 1478 C CA . LYS A 1 185 ? -9.552 -2.047 -12.774 1.00 80.44 185 LYS A CA 1
ATOM 1479 C C . LYS A 1 185 ? -8.323 -1.747 -11.922 1.00 80.44 185 LYS A C 1
ATOM 1481 O O . LYS A 1 185 ? -7.934 -0.582 -11.815 1.00 80.44 185 LYS A O 1
ATOM 1486 N N . GLN A 1 186 ? -7.731 -2.783 -11.344 1.00 82.88 186 GLN A N 1
ATOM 1487 C CA . GLN A 1 186 ? -6.532 -2.693 -10.518 1.00 82.88 186 GLN A CA 1
ATOM 1488 C C . GLN A 1 186 ? -5.703 -3.967 -10.640 1.00 82.88 186 GLN A C 1
ATOM 1490 O O . GLN A 1 186 ? -6.255 -5.052 -10.836 1.00 82.88 186 GLN A O 1
ATOM 1495 N N . ILE A 1 187 ? -4.387 -3.808 -10.516 1.00 85.19 187 ILE A N 1
ATOM 1496 C CA . ILE A 1 187 ? -3.410 -4.897 -10.490 1.00 85.19 187 ILE A CA 1
ATOM 1497 C C . ILE A 1 187 ? -2.680 -4.883 -9.146 1.00 85.19 187 ILE A C 1
ATOM 1499 O O . ILE A 1 187 ? -2.183 -3.840 -8.703 1.00 85.19 187 ILE A O 1
ATOM 1503 N N . PHE A 1 188 ? -2.624 -6.032 -8.485 1.00 88.25 188 PHE A N 1
ATOM 1504 C CA . PHE A 1 188 ? -2.113 -6.162 -7.123 1.00 88.25 188 PHE A CA 1
ATOM 1505 C C . PHE A 1 188 ? -1.340 -7.472 -6.937 1.00 88.25 188 PHE A C 1
ATOM 1507 O O . PHE A 1 188 ? -1.448 -8.407 -7.735 1.00 88.25 188 PHE A O 1
ATOM 1514 N N . SER A 1 189 ? -0.505 -7.523 -5.899 1.00 90.25 189 SER A N 1
ATOM 1515 C CA . SER A 1 189 ? 0.184 -8.750 -5.492 1.00 90.25 189 SER A CA 1
ATOM 1516 C C . SER A 1 189 ? -0.615 -9.523 -4.443 1.00 90.25 189 SER A C 1
ATOM 1518 O O . SER A 1 189 ? -1.531 -8.999 -3.801 1.00 90.25 189 SER A O 1
ATOM 1520 N N . ILE A 1 190 ? -0.217 -10.769 -4.184 1.00 90.19 190 ILE A N 1
ATOM 1521 C CA . ILE A 1 190 ? -0.749 -11.512 -3.037 1.00 90.19 190 ILE A CA 1
ATOM 1522 C C . ILE A 1 190 ? -0.419 -10.816 -1.707 1.00 90.19 190 ILE A C 1
ATOM 1524 O O . ILE A 1 190 ? -1.242 -10.799 -0.794 1.00 90.19 190 ILE A O 1
ATOM 1528 N N . GLY A 1 191 ? 0.747 -10.167 -1.613 1.00 89.44 191 GLY A N 1
ATOM 1529 C CA . GLY A 1 191 ? 1.134 -9.373 -0.447 1.00 89.44 191 GLY A CA 1
ATOM 1530 C C . GLY A 1 191 ? 0.201 -8.184 -0.211 1.00 89.44 191 GLY A C 1
ATOM 1531 O O . GLY A 1 191 ? -0.211 -7.946 0.926 1.00 89.44 191 GLY A O 1
ATOM 1532 N N . ASP A 1 192 ? -0.212 -7.495 -1.278 1.00 90.50 192 ASP A N 1
ATOM 1533 C CA . ASP A 1 192 ? -1.171 -6.388 -1.214 1.00 90.50 192 ASP A CA 1
ATOM 1534 C C . ASP A 1 192 ? -2.543 -6.854 -0.694 1.00 90.50 192 ASP A C 1
ATOM 1536 O O . ASP A 1 192 ? -3.175 -6.138 0.087 1.00 90.50 192 ASP A O 1
ATOM 1540 N N . LEU A 1 193 ? -2.979 -8.071 -1.044 1.00 91.44 193 LEU A N 1
ATOM 1541 C CA . LEU A 1 193 ? -4.214 -8.672 -0.524 1.00 91.44 193 LEU A CA 1
ATOM 1542 C C . LEU A 1 193 ? -4.133 -8.926 0.988 1.00 91.44 193 LEU A C 1
ATOM 1544 O O . LEU A 1 193 ? -5.048 -8.556 1.725 1.00 91.44 193 LEU A O 1
ATOM 1548 N N . PHE A 1 194 ? -3.026 -9.504 1.465 1.00 94.00 194 PHE A N 1
ATOM 1549 C CA . PHE A 1 194 ? -2.785 -9.726 2.896 1.00 94.00 194 PHE A CA 1
ATOM 1550 C C . PHE A 1 194 ? -2.742 -8.409 3.684 1.00 94.00 194 PHE A C 1
ATOM 1552 O O . PHE A 1 194 ? -3.386 -8.294 4.731 1.00 94.00 194 PHE A O 1
ATOM 1559 N N . ILE A 1 195 ? -2.040 -7.397 3.163 1.00 92.06 195 ILE A N 1
ATOM 1560 C CA . ILE A 1 195 ? -1.989 -6.056 3.763 1.00 92.06 195 ILE A CA 1
ATOM 1561 C C . ILE A 1 195 ? -3.394 -5.457 3.841 1.00 92.06 195 ILE A C 1
ATOM 1563 O O . ILE A 1 195 ? -3.812 -5.000 4.904 1.00 92.06 195 ILE A O 1
ATOM 1567 N N . SER A 1 196 ? -4.139 -5.499 2.739 1.00 91.75 196 SER A N 1
ATOM 1568 C CA . SER A 1 196 ? -5.475 -4.909 2.642 1.00 91.75 196 SER A CA 1
ATOM 1569 C C . SER A 1 196 ? -6.472 -5.607 3.568 1.00 91.75 196 SER A C 1
ATOM 1571 O O . SER A 1 196 ? -7.195 -4.941 4.307 1.00 91.75 196 SER A O 1
ATOM 1573 N N . ALA A 1 197 ? -6.445 -6.941 3.643 1.00 93.12 197 ALA A N 1
ATOM 1574 C CA . ALA A 1 197 ? -7.239 -7.703 4.606 1.00 93.12 197 ALA A CA 1
ATOM 1575 C C . ALA A 1 197 ? -6.878 -7.342 6.058 1.00 93.12 197 ALA A C 1
ATOM 1577 O O . ALA A 1 197 ? -7.759 -7.109 6.889 1.00 93.12 197 ALA A O 1
ATOM 1578 N N . GLY A 1 198 ? -5.583 -7.234 6.367 1.00 92.06 198 GLY A N 1
ATOM 1579 C CA . GLY A 1 198 ? -5.109 -6.819 7.684 1.00 92.06 198 GLY A CA 1
ATOM 1580 C C . GLY A 1 198 ? -5.598 -5.422 8.079 1.00 92.06 198 GLY A C 1
ATOM 1581 O O . GLY A 1 198 ? -6.096 -5.248 9.193 1.00 92.06 198 GLY A O 1
ATOM 1582 N N . ILE A 1 199 ? -5.539 -4.452 7.160 1.00 90.94 199 ILE A N 1
ATOM 1583 C CA . ILE A 1 199 ? -6.053 -3.084 7.356 1.00 90.94 199 ILE A CA 1
ATOM 1584 C C . ILE A 1 199 ? -7.574 -3.091 7.554 1.00 90.94 199 ILE A C 1
ATOM 1586 O O . ILE A 1 199 ? -8.079 -2.458 8.484 1.00 90.94 199 ILE A O 1
ATOM 1590 N N . PHE A 1 200 ? -8.306 -3.850 6.735 1.00 92.94 200 PHE A N 1
ATOM 1591 C CA . PHE A 1 200 ? -9.757 -4.000 6.839 1.00 92.94 200 PHE A CA 1
ATOM 1592 C C . PHE A 1 200 ? -10.186 -4.487 8.232 1.00 92.94 200 PHE A C 1
ATOM 1594 O O . PHE A 1 200 ? -11.094 -3.913 8.845 1.00 92.94 200 PHE A O 1
ATOM 1601 N N . PHE A 1 201 ? -9.523 -5.516 8.768 1.00 91.38 201 PHE A N 1
ATOM 1602 C CA . PHE A 1 201 ? -9.810 -6.020 10.114 1.00 91.38 201 PHE A CA 1
ATOM 1603 C C . PHE A 1 201 ? -9.308 -5.088 11.220 1.00 91.38 201 PHE A C 1
ATOM 1605 O O . PHE A 1 201 ? -9.973 -4.954 12.249 1.00 91.38 201 PHE A O 1
ATOM 1612 N N . LEU A 1 202 ? -8.171 -4.420 11.014 1.00 89.75 202 LEU A N 1
ATOM 1613 C CA . LEU A 1 202 ? -7.621 -3.457 11.965 1.00 89.75 202 LEU A CA 1
ATOM 1614 C C . LEU A 1 202 ? -8.608 -2.315 12.227 1.00 89.75 202 LEU A C 1
ATOM 1616 O O . LEU A 1 202 ? -8.905 -2.017 13.383 1.00 89.75 202 LEU A O 1
ATOM 1620 N N . ILE A 1 203 ? -9.173 -1.728 11.169 1.00 89.56 203 ILE A N 1
ATOM 1621 C CA . ILE A 1 203 ? -10.145 -0.632 11.283 1.00 89.56 203 ILE A CA 1
ATOM 1622 C C . ILE A 1 203 ? -11.379 -1.080 12.063 1.00 89.56 203 ILE A C 1
ATOM 1624 O O . ILE A 1 203 ? -11.811 -0.392 12.988 1.00 89.56 203 ILE A O 1
ATOM 1628 N N . GLN A 1 204 ? -11.916 -2.258 11.748 1.00 89.44 204 GLN A N 1
ATOM 1629 C CA . GLN A 1 204 ? -13.067 -2.802 12.467 1.00 89.44 204 GLN A CA 1
ATOM 1630 C C . GLN A 1 204 ? -12.762 -3.017 13.951 1.00 89.44 204 GLN A C 1
ATOM 1632 O O . GLN A 1 204 ? -13.551 -2.601 14.800 1.00 89.44 204 GLN A O 1
ATOM 1637 N N . ASN A 1 205 ? -11.606 -3.603 14.271 1.00 87.31 205 ASN A N 1
ATOM 1638 C CA . ASN A 1 205 ? -11.188 -3.833 15.652 1.00 87.31 205 ASN A CA 1
ATOM 1639 C C . ASN A 1 205 ? -10.973 -2.533 16.434 1.00 87.31 205 ASN A C 1
ATOM 1641 O O . ASN A 1 205 ? -11.258 -2.495 17.626 1.00 87.31 205 ASN A O 1
ATOM 1645 N N . MET A 1 206 ? -10.512 -1.463 15.782 1.00 85.75 206 MET A N 1
ATOM 1646 C CA . MET A 1 206 ? -10.376 -0.148 16.417 1.00 85.75 206 MET A CA 1
ATOM 1647 C C . MET A 1 206 ? -11.732 0.546 16.634 1.00 85.75 206 MET A C 1
ATOM 1649 O O . MET A 1 206 ? -11.905 1.289 17.601 1.00 85.75 206 MET A O 1
ATOM 1653 N N . MET A 1 207 ? -12.711 0.325 15.751 1.00 85.44 207 MET A N 1
ATOM 1654 C CA . MET A 1 207 ? -14.036 0.949 15.859 1.00 85.44 207 MET A CA 1
ATOM 1655 C C . MET A 1 207 ? -14.941 0.261 16.887 1.00 85.44 207 MET A C 1
ATOM 1657 O O . MET A 1 207 ? -15.713 0.932 17.589 1.00 85.44 207 MET A O 1
ATOM 1661 N N . ILE A 1 208 ? -14.882 -1.068 16.957 1.00 82.25 208 ILE A N 1
ATOM 1662 C CA . ILE A 1 208 ? -15.704 -1.890 17.847 1.00 82.25 208 ILE A CA 1
ATOM 1663 C C . ILE A 1 208 ? -15.123 -1.793 19.267 1.00 82.25 208 ILE A C 1
ATOM 1665 O O . ILE A 1 208 ? -13.906 -1.808 19.440 1.00 82.25 208 ILE A O 1
ATOM 1669 N N . PRO A 1 209 ? -15.954 -1.647 20.316 1.00 65.56 209 PRO A N 1
ATOM 1670 C CA . PRO A 1 209 ? -15.448 -1.740 21.678 1.00 65.56 209 PRO A CA 1
ATOM 1671 C C . PRO A 1 209 ? -14.824 -3.120 21.861 1.00 65.56 209 PRO A C 1
ATOM 1673 O O . PRO A 1 209 ? -15.523 -4.129 21.792 1.00 65.56 209 PRO A O 1
ATOM 1676 N N . SER A 1 210 ? -13.517 -3.169 22.103 1.00 57.88 210 SER A N 1
ATOM 1677 C CA . SER A 1 210 ? -12.907 -4.393 22.595 1.00 57.88 210 SER A CA 1
ATOM 1678 C C . SER A 1 210 ? -13.654 -4.770 23.879 1.00 57.88 210 SER A C 1
ATOM 1680 O O . SER A 1 210 ? -13.729 -3.968 24.811 1.00 57.88 210 SER A O 1
ATOM 1682 N N . VAL A 1 211 ? -14.200 -5.986 23.932 1.00 48.25 211 VAL A N 1
ATOM 1683 C CA . VAL A 1 211 ? -14.789 -6.578 25.149 1.00 48.25 211 VAL A CA 1
ATOM 1684 C C . VAL A 1 211 ? -13.754 -6.655 26.286 1.00 48.25 211 VAL A C 1
ATOM 1686 O O . VAL A 1 211 ? -14.110 -6.871 27.440 1.00 48.25 211 VAL A O 1
ATOM 1689 N N . TYR A 1 212 ? -12.480 -6.356 26.001 1.00 42.88 212 TYR A N 1
ATOM 1690 C CA . TYR A 1 212 ? -11.489 -5.953 26.988 1.00 42.88 212 TYR A CA 1
ATOM 1691 C C . TYR A 1 212 ? -11.819 -4.558 27.542 1.00 42.88 212 TYR A C 1
ATOM 1693 O O . TYR A 1 212 ? -11.106 -3.569 27.355 1.00 42.88 212 TYR A O 1
ATOM 1701 N N . ASN A 1 213 ? -12.917 -4.490 28.293 1.00 39.47 213 ASN A N 1
ATOM 1702 C CA . ASN A 1 213 ? -12.956 -3.625 29.447 1.00 39.47 213 ASN A CA 1
ATOM 1703 C C . ASN A 1 213 ? -11.672 -3.929 30.235 1.00 39.47 213 ASN A C 1
ATOM 1705 O O . ASN A 1 213 ? -11.597 -4.912 30.969 1.00 39.47 213 ASN A O 1
ATOM 1709 N N . ARG A 1 214 ? -10.681 -3.034 30.171 1.00 43.03 214 ARG A N 1
ATOM 1710 C CA . ARG A 1 214 ? -10.013 -2.650 31.411 1.00 43.03 214 ARG A CA 1
ATOM 1711 C C . ARG A 1 214 ? -11.127 -2.081 32.286 1.00 43.03 214 ARG A C 1
ATOM 1713 O O . ARG A 1 214 ? -11.294 -0.873 32.390 1.00 43.03 214 ARG A O 1
ATOM 1720 N N . THR A 1 215 ? -11.917 -2.957 32.906 1.00 42.19 215 THR A N 1
ATOM 1721 C CA . THR A 1 215 ? -12.411 -2.674 34.236 1.00 42.19 215 THR A CA 1
ATOM 1722 C C . THR A 1 215 ? -11.135 -2.409 35.009 1.00 42.19 215 THR A C 1
ATOM 1724 O O . THR A 1 215 ? -10.438 -3.334 35.427 1.00 42.19 215 THR A O 1
ATOM 1727 N N . SER A 1 216 ? -10.783 -1.133 35.145 1.00 46.31 216 SER A N 1
ATOM 1728 C CA . SER A 1 216 ? -10.276 -0.674 36.416 1.00 46.31 216 SER A CA 1
ATOM 1729 C C . SER A 1 216 ? -11.208 -1.319 37.435 1.00 46.31 216 SER A C 1
ATOM 1731 O O . SER A 1 216 ? -12.369 -0.937 37.572 1.00 46.31 216 SER A O 1
ATOM 1733 N N . LYS A 1 217 ? -10.755 -2.416 38.051 1.00 47.12 217 LYS A N 1
ATOM 1734 C CA . LYS A 1 217 ? -11.313 -2.848 39.321 1.00 47.12 217 LYS A CA 1
ATOM 1735 C C . LYS A 1 217 ? -11.103 -1.627 40.196 1.00 47.12 217 LYS A C 1
ATOM 1737 O O . LYS A 1 217 ? -9.997 -1.390 40.670 1.00 47.12 217 LYS A O 1
ATOM 1742 N N . ILE A 1 218 ? -12.120 -0.778 40.286 1.00 58.22 218 ILE A N 1
ATOM 1743 C CA . ILE A 1 218 ? -12.180 0.258 41.296 1.00 58.22 218 ILE A CA 1
ATOM 1744 C C . ILE A 1 218 ? -12.205 -0.551 42.582 1.00 58.22 218 ILE A C 1
ATOM 1746 O O . ILE A 1 218 ? -13.224 -1.146 42.930 1.00 58.22 218 ILE A O 1
ATOM 1750 N N . ILE A 1 219 ? -11.043 -0.677 43.218 1.00 63.38 219 ILE A N 1
ATOM 1751 C CA . ILE A 1 219 ? -10.947 -1.219 44.561 1.00 63.38 219 ILE A CA 1
ATOM 1752 C C . ILE A 1 219 ? -11.641 -0.171 45.424 1.00 63.38 219 ILE A C 1
ATOM 1754 O O . ILE A 1 219 ? -11.061 0.858 45.763 1.00 63.38 219 ILE A O 1
ATOM 1758 N N . ARG A 1 220 ? -12.935 -0.373 45.683 1.00 58.19 220 ARG A N 1
ATOM 1759 C CA . ARG A 1 220 ? -13.656 0.407 46.682 1.00 58.19 220 ARG A CA 1
ATOM 1760 C C . ARG A 1 220 ? -13.097 -0.015 48.034 1.00 58.19 220 ARG A C 1
ATOM 1762 O O . ARG A 1 220 ? -13.481 -1.052 48.563 1.00 58.19 220 ARG A O 1
ATOM 1769 N N . PHE A 1 221 ? -12.161 0.766 48.560 1.00 64.69 221 PHE A N 1
ATOM 1770 C CA . PHE A 1 221 ? -11.830 0.705 49.974 1.00 64.69 221 PHE A CA 1
ATOM 1771 C C . PHE A 1 221 ? -13.008 1.308 50.734 1.00 64.69 221 PHE A C 1
ATOM 1773 O O . PHE A 1 221 ? -13.174 2.524 50.787 1.00 64.69 221 PHE A O 1
ATOM 1780 N N . ASP A 1 222 ? -13.868 0.441 51.258 1.00 63.19 222 ASP A N 1
ATOM 1781 C CA . ASP A 1 222 ? -14.911 0.840 52.193 1.00 63.19 222 ASP A CA 1
ATOM 1782 C C . ASP A 1 222 ? -14.240 1.106 53.547 1.00 63.19 222 ASP A C 1
ATOM 1784 O O . ASP A 1 222 ? -13.979 0.194 54.338 1.00 63.19 222 ASP A O 1
ATOM 1788 N N . HIS A 1 223 ? -13.844 2.356 53.787 1.00 61.22 223 HIS A N 1
ATOM 1789 C CA . HIS A 1 223 ? -13.348 2.766 55.093 1.00 61.22 223 HIS A CA 1
ATOM 1790 C C . HIS A 1 223 ? -14.534 2.909 56.050 1.00 61.22 223 HIS A C 1
ATOM 1792 O O . HIS A 1 223 ? -15.115 3.982 56.207 1.00 61.22 223 HIS A O 1
ATOM 1798 N N . LYS A 1 224 ? -14.859 1.821 56.759 1.00 54.72 224 LYS A N 1
ATOM 1799 C CA . LYS A 1 224 ? -15.597 1.911 58.023 1.00 54.72 224 LYS A CA 1
ATOM 1800 C C . LYS A 1 224 ? -14.705 2.589 59.063 1.00 54.72 224 LYS A C 1
ATOM 1802 O O . LYS A 1 224 ? -13.996 1.922 59.816 1.00 54.72 224 LYS A O 1
ATOM 1807 N N . ALA A 1 225 ? -14.746 3.916 59.113 1.00 56.34 225 ALA A N 1
ATOM 1808 C CA . ALA A 1 225 ? -14.271 4.651 60.273 1.00 56.34 225 ALA A CA 1
ATOM 1809 C C . ALA A 1 225 ? -15.163 4.268 61.465 1.00 56.34 225 ALA A C 1
ATOM 1811 O O . ALA A 1 225 ? -16.340 4.625 61.522 1.00 56.34 225 ALA A O 1
ATOM 1812 N N . LYS A 1 226 ? -14.617 3.484 62.401 1.00 55.56 226 LYS A N 1
ATOM 1813 C CA . LYS A 1 226 ? -15.209 3.314 63.729 1.00 55.56 226 LYS A CA 1
ATOM 1814 C C . LYS A 1 226 ? -15.183 4.682 64.404 1.00 55.56 226 LYS A C 1
ATOM 1816 O O . LYS A 1 226 ? -14.139 5.116 64.880 1.00 55.56 226 LYS A O 1
ATOM 1821 N N . VAL A 1 227 ? -16.330 5.350 64.429 1.00 55.06 227 VAL A N 1
ATOM 1822 C CA . VAL A 1 227 ? -16.575 6.463 65.342 1.00 55.06 227 VAL A CA 1
ATOM 1823 C C . VAL A 1 227 ? -16.585 5.860 66.746 1.00 55.06 227 VAL A C 1
ATOM 1825 O O . VAL A 1 227 ? -17.525 5.154 67.114 1.00 55.06 227 VAL A O 1
ATOM 1828 N N . PHE A 1 228 ? -15.497 6.048 67.489 1.00 59.03 228 PHE A N 1
ATOM 1829 C CA . PHE A 1 228 ? -15.504 5.829 68.931 1.00 59.03 228 PHE A CA 1
ATOM 1830 C C . PHE A 1 228 ? -16.380 6.922 69.554 1.00 59.03 228 PHE A C 1
ATOM 1832 O O . PHE A 1 228 ? -16.183 8.104 69.272 1.00 59.03 228 PHE A O 1
ATOM 1839 N N . LYS A 1 229 ? -17.398 6.485 70.299 1.00 53.03 229 LYS A N 1
ATOM 1840 C CA . LYS A 1 229 ? -18.243 7.326 71.153 1.00 53.03 229 LYS A CA 1
ATOM 1841 C C . LYS A 1 229 ? -17.483 7.746 72.401 1.00 53.03 229 LYS A C 1
ATOM 1843 O O . LYS A 1 229 ? -16.680 6.914 72.877 1.00 53.03 229 LYS A O 1
#

InterPro domains:
  IPR035168 Protein of unknown function DUF5317 [PF17248] (56-204)

pLDDT: mean 76.97, std 14.64, range [36.03, 94.19]

Secondary structure (DSSP, 8-state):
-HHHHHHHHHHHHHHHHHHHHTTSSHHHHHHHHHHHHHHHHHHTT--GGG--GGGSTTHHHHHHHHHHHHHHHHHHHTT-HHHHHTHHHHHHHHHHHHHHHHHTTTTSHHHHHHHHHHHHHHHHHHHTTT-EEE-HHHHHHHT-HHHHHHHHTT--TTEEEGGGS-TTGGGTSEEEE--TTSSS--EEEHHHHHHHHHHHHHHHHHHSPPS------------------

Radius of gyration: 23.35 Å; chains: 1; bounding box: 44×49×102 Å

Organism: NCBI:txid426128

Foldseek 3Di:
DVVVVVVVVVVVVVVVVVVVVVCAALNVLLVVLLVLLVVVLVVVVFDPVLPDCVVADPSVLQVVLVVLVVVLQVCVLVVPPVSVVCVQVSNVVSLVSNLVRLVSRVVDVLSVLLNVLSVLQVCLCVQLPRAAEAALVLCVVLVVVVVSVCQVVCVRVNYHHLVSGDPVSNQSHFDDWDDPVDPRTYTYHPSSVSNSSSSSVVSSVSRDPDPPPPPPPPPPPPPPPPPDD